Protein AF-A0A7J2HKF6-F1 (afdb_monomer_lite)

Secondary structure (DSSP, 8-state):
-HHHHHHHHHHHTTHHHHHHHHHHTS-PEEP-TTSHHHHHHHHHTTSTTEEEEE--SSS--TT--SS-TT--SSS---HHHHHHHHHHHHHHHHHTT--S-EE--GGG---HHHHHHHHHTTEEEEEEEEEEE--TTT--SSS--EEEEEEEPBTTB--HHHHHHHHHH-GGGGGS-S---S---EEEEEEE--TTGGG---S-SHHHHHHHHHHHHH--SEEEEEGGG-SHHHHHHHHHHTTSTT--EEEEEEE-TT--HHHHHHHHHHHHHHT-EEEEEE-SEEPPPPPHHHHHHHHHHHHHHIIIIIHHHHHHHHHHHHHHHHHHHHHHHHHHHHHHHHTS------PPP---

pLDDT: mean 78.91, std 16.26, range [36.09, 98.0]

Structure (mmCIF, N/CA/C/O backbone):
data_AF-A0A7J2HKF6-F1
#
_entry.id   AF-A0A7J2HKF6-F1
#
loop_
_atom_site.group_PDB
_atom_site.id
_atom_site.type_symbol
_atom_site.label_atom_id
_atom_site.label_alt_id
_atom_site.label_comp_id
_atom_site.label_asym_id
_atom_site.label_entity_id
_atom_site.label_seq_id
_atom_site.pdbx_PDB_ins_code
_atom_site.Cartn_x
_atom_site.Cartn_y
_atom_site.Cartn_z
_atom_site.occupancy
_atom_site.B_iso_or_equiv
_atom_site.auth_seq_id
_atom_site.auth_comp_id
_atom_site.auth_asym_id
_atom_site.auth_atom_id
_atom_site.pdbx_PDB_model_num
ATOM 1 N N . MET A 1 1 ? 40.447 -6.901 -37.703 1.00 55.44 1 MET A N 1
ATOM 2 C CA . MET A 1 1 ? 39.326 -7.768 -37.286 1.00 55.44 1 MET A CA 1
ATOM 3 C C . MET A 1 1 ? 39.158 -7.776 -35.766 1.00 55.44 1 MET A C 1
ATOM 5 O O . MET A 1 1 ? 38.117 -7.338 -35.311 1.00 55.44 1 MET A O 1
ATOM 9 N N . LEU A 1 2 ? 40.185 -8.135 -34.979 1.00 58.56 2 LEU A N 1
ATOM 10 C CA . LEU A 1 2 ? 40.105 -8.209 -33.506 1.00 58.56 2 LEU A CA 1
ATOM 11 C C . LEU A 1 2 ? 39.678 -6.896 -32.812 1.00 58.56 2 LEU A C 1
ATOM 13 O O . LEU A 1 2 ? 38.775 -6.914 -31.991 1.00 58.56 2 LEU A O 1
ATOM 17 N N . ILE A 1 3 ? 40.256 -5.749 -33.187 1.00 58.47 3 ILE A N 1
ATOM 18 C CA . ILE A 1 3 ? 39.893 -4.438 -32.602 1.00 58.47 3 ILE A CA 1
ATOM 19 C C . ILE A 1 3 ? 38.431 -4.081 -32.895 1.00 58.47 3 ILE A C 1
ATOM 21 O O . ILE A 1 3 ? 37.729 -3.572 -32.029 1.00 58.47 3 ILE A O 1
ATOM 25 N N . GLY A 1 4 ? 37.949 -4.397 -34.100 1.00 57.22 4 GLY A N 1
ATOM 26 C CA . GLY A 1 4 ? 36.564 -4.123 -34.461 1.00 57.22 4 GLY A CA 1
ATOM 27 C C . GLY A 1 4 ? 35.560 -5.013 -33.738 1.00 57.22 4 GLY A C 1
ATOM 28 O O . GLY A 1 4 ? 34.490 -4.549 -33.351 1.00 57.22 4 GLY A O 1
ATOM 29 N N . LEU A 1 5 ? 35.954 -6.260 -33.479 1.00 62.09 5 LEU A N 1
ATOM 30 C CA . LEU A 1 5 ? 35.215 -7.177 -32.624 1.00 62.09 5 LEU A CA 1
ATOM 31 C C . LEU A 1 5 ? 35.146 -6.642 -31.185 1.00 62.09 5 LEU A C 1
ATOM 33 O O . LEU A 1 5 ? 34.065 -6.586 -30.619 1.00 62.09 5 LEU A O 1
ATOM 37 N N . VAL A 1 6 ? 36.268 -6.176 -30.624 1.00 67.62 6 VAL A N 1
ATOM 38 C CA . VAL A 1 6 ? 36.336 -5.628 -29.255 1.00 67.62 6 VAL A CA 1
ATOM 39 C C . VAL A 1 6 ? 35.482 -4.367 -29.102 1.00 67.62 6 VAL A C 1
ATOM 41 O O . VAL A 1 6 ? 34.754 -4.252 -28.122 1.00 67.62 6 VAL A O 1
ATOM 44 N N . ILE A 1 7 ? 35.504 -3.453 -30.077 1.00 64.88 7 ILE A N 1
ATOM 45 C CA . ILE A 1 7 ? 34.653 -2.253 -30.067 1.00 64.88 7 ILE A CA 1
ATOM 46 C C . ILE A 1 7 ? 33.172 -2.648 -30.139 1.00 64.88 7 ILE A C 1
ATOM 48 O O . ILE A 1 7 ? 32.374 -2.178 -29.334 1.00 64.88 7 ILE A O 1
ATOM 52 N N . THR A 1 8 ? 32.803 -3.560 -31.043 1.00 63.78 8 THR A N 1
ATOM 53 C CA . THR A 1 8 ? 31.413 -4.036 -31.177 1.00 63.78 8 THR A CA 1
ATOM 54 C C . THR A 1 8 ? 30.932 -4.739 -29.902 1.00 63.78 8 THR A C 1
ATOM 56 O O . THR A 1 8 ? 29.814 -4.502 -29.452 1.00 63.78 8 THR A O 1
ATOM 59 N N . ILE A 1 9 ? 31.795 -5.543 -29.273 1.00 67.88 9 ILE A N 1
ATOM 60 C CA . ILE A 1 9 ? 31.531 -6.174 -27.975 1.00 67.88 9 ILE A CA 1
ATOM 61 C C . ILE A 1 9 ? 31.356 -5.102 -26.888 1.00 67.88 9 ILE A C 1
ATOM 63 O O . ILE A 1 9 ? 30.384 -5.160 -26.146 1.00 67.88 9 ILE A O 1
ATOM 67 N N . GLY A 1 10 ? 32.207 -4.075 -26.830 1.00 66.56 10 GLY A N 1
ATOM 68 C CA . GLY A 1 10 ? 32.055 -2.961 -25.886 1.00 66.56 10 GLY A CA 1
ATOM 69 C C . GLY A 1 10 ? 30.706 -2.242 -26.019 1.00 66.56 10 GLY A C 1
ATOM 70 O O . GLY A 1 10 ? 29.992 -2.075 -25.033 1.00 66.56 10 GLY A O 1
ATOM 71 N N . PHE A 1 11 ? 30.298 -1.906 -27.245 1.00 66.81 11 PHE A N 1
ATOM 72 C CA . PHE A 1 11 ? 28.995 -1.283 -27.516 1.00 66.81 11 PHE A CA 1
ATOM 73 C C . PHE A 1 11 ? 27.799 -2.230 -27.305 1.00 66.81 11 PHE A C 1
ATOM 75 O O . PHE A 1 11 ? 26.681 -1.769 -27.081 1.00 66.81 11 PHE A O 1
ATOM 82 N N . SER A 1 12 ? 28.002 -3.549 -27.303 1.00 66.00 12 SER A N 1
ATOM 83 C CA . SER A 1 12 ? 26.942 -4.503 -26.948 1.00 66.00 12 SER A CA 1
ATOM 84 C C . SER A 1 12 ? 26.582 -4.492 -25.456 1.00 66.00 12 SER A C 1
ATOM 86 O O . SER A 1 12 ? 25.491 -4.928 -25.095 1.00 66.00 12 SER A O 1
ATOM 88 N N . PHE A 1 13 ? 27.442 -3.923 -24.600 1.00 66.81 13 PHE A N 1
ATOM 89 C CA . PHE A 1 13 ? 27.153 -3.701 -23.179 1.00 66.81 13 PHE A CA 1
ATOM 90 C C . PHE A 1 13 ? 26.498 -2.344 -22.887 1.00 66.81 13 PHE A C 1
ATOM 92 O O . PHE A 1 13 ? 26.013 -2.149 -21.776 1.00 66.81 13 PHE A O 1
ATOM 99 N N . LEU A 1 14 ? 26.426 -1.429 -23.863 1.00 65.06 14 LEU A N 1
ATOM 100 C CA . LEU A 1 14 ? 25.816 -0.106 -23.686 1.00 65.06 14 LEU A CA 1
ATOM 101 C C . LEU A 1 14 ? 24.356 -0.158 -23.183 1.00 65.06 14 LEU A C 1
ATOM 103 O O . LEU A 1 14 ? 24.035 0.632 -22.303 1.00 65.06 14 LEU A O 1
ATOM 107 N N . PRO A 1 15 ? 23.485 -1.092 -23.628 1.00 62.09 15 PRO A N 1
ATOM 108 C CA . PRO A 1 15 ? 22.127 -1.224 -23.089 1.00 62.09 15 PRO A CA 1
ATOM 109 C C . PRO A 1 15 ? 22.097 -1.509 -21.588 1.00 62.09 15 PRO A C 1
ATOM 111 O O . PRO A 1 15 ? 21.270 -0.958 -20.879 1.00 62.09 15 PRO A O 1
ATOM 114 N N . ARG A 1 16 ? 23.069 -2.268 -21.058 1.00 60.69 16 ARG A N 1
ATOM 115 C CA . ARG A 1 16 ? 23.169 -2.506 -19.606 1.00 60.69 16 ARG A CA 1
ATOM 116 C C . ARG A 1 16 ? 23.481 -1.237 -18.807 1.00 60.69 16 ARG A C 1
ATOM 118 O O . ARG A 1 16 ? 23.312 -1.247 -17.596 1.00 60.69 16 ARG A O 1
ATOM 125 N N . ILE A 1 17 ? 23.952 -0.181 -19.468 1.00 60.03 17 ILE A N 1
ATOM 126 C CA . ILE A 1 17 ? 24.248 1.130 -18.874 1.00 60.03 17 ILE A CA 1
ATOM 127 C C . ILE A 1 17 ? 23.104 2.114 -19.161 1.00 60.03 17 ILE A C 1
ATOM 129 O O . ILE A 1 17 ? 22.718 2.887 -18.289 1.00 60.03 17 ILE A O 1
ATOM 133 N N . ILE A 1 18 ? 22.540 2.069 -20.370 1.00 58.25 18 ILE A N 1
ATOM 134 C CA . ILE A 1 18 ? 21.473 2.968 -20.817 1.00 58.25 18 ILE A CA 1
ATOM 135 C C . ILE A 1 18 ? 20.129 2.591 -20.197 1.00 58.25 18 ILE A C 1
ATOM 137 O O . ILE A 1 18 ? 19.420 3.492 -19.778 1.00 58.25 18 ILE A O 1
ATOM 141 N N . ASP A 1 19 ? 19.774 1.310 -20.084 1.00 56.09 19 ASP A N 1
ATOM 142 C CA . ASP A 1 19 ? 18.466 0.913 -19.546 1.00 56.09 19 ASP A CA 1
ATOM 143 C C . ASP A 1 19 ? 18.270 1.372 -18.089 1.00 56.09 19 ASP A C 1
ATOM 145 O O . ASP A 1 19 ? 17.219 1.946 -17.800 1.00 56.09 19 ASP A O 1
ATOM 149 N N . PRO A 1 20 ? 19.251 1.229 -17.169 1.00 55.81 20 PRO A N 1
ATOM 150 C CA . PRO A 1 20 ? 19.157 1.828 -15.837 1.00 55.81 20 PRO A CA 1
ATOM 151 C C . PRO A 1 20 ? 19.050 3.356 -15.874 1.00 55.81 20 PRO A C 1
ATOM 153 O O . PRO A 1 20 ? 18.255 3.925 -15.134 1.00 55.81 20 PRO A O 1
ATOM 156 N N . TRP A 1 21 ? 19.803 4.024 -16.756 1.00 55.06 21 TRP A N 1
ATOM 157 C CA . TRP A 1 21 ? 19.773 5.484 -16.884 1.00 55.06 21 TRP A CA 1
ATOM 158 C C . TRP A 1 21 ? 18.441 6.000 -17.444 1.00 55.06 21 TRP A C 1
ATOM 160 O O . TRP A 1 21 ? 17.910 6.987 -16.949 1.00 55.06 21 TRP A O 1
ATOM 170 N N . VAL A 1 22 ? 17.869 5.329 -18.445 1.00 55.75 22 VAL A N 1
ATOM 171 C CA . VAL A 1 22 ? 16.550 5.661 -18.993 1.00 55.75 22 VAL A CA 1
ATOM 172 C C . VAL A 1 22 ? 15.487 5.421 -17.931 1.00 55.75 22 VAL A C 1
ATOM 174 O O . VAL A 1 22 ? 14.705 6.327 -17.686 1.00 55.75 22 VAL A O 1
ATOM 177 N N . ASN A 1 23 ? 15.498 4.270 -17.249 1.00 54.38 23 ASN A N 1
ATOM 178 C CA . ASN A 1 23 ? 14.531 3.976 -16.186 1.00 54.38 23 ASN A CA 1
ATOM 179 C C . ASN A 1 23 ? 14.604 4.993 -15.032 1.00 54.38 23 ASN A C 1
ATOM 181 O O . ASN A 1 23 ? 13.562 5.393 -14.525 1.00 54.38 23 ASN A O 1
ATOM 185 N N . ALA A 1 24 ? 15.802 5.463 -14.671 1.00 53.53 24 ALA A N 1
ATOM 186 C CA . ALA A 1 24 ? 15.992 6.507 -13.661 1.00 53.53 24 ALA A CA 1
ATOM 187 C C . ALA A 1 24 ? 15.464 7.892 -14.091 1.00 53.53 24 ALA A C 1
ATOM 189 O O . ALA A 1 24 ? 15.227 8.745 -13.242 1.00 53.53 24 ALA A O 1
ATOM 190 N N . ASN A 1 25 ? 15.277 8.122 -15.396 1.00 50.91 25 ASN A N 1
ATOM 191 C CA . ASN A 1 25 ? 14.796 9.385 -15.966 1.00 50.91 25 ASN A CA 1
ATOM 192 C C . ASN A 1 25 ? 13.375 9.292 -16.551 1.00 50.91 25 ASN A C 1
ATOM 194 O O . ASN A 1 25 ? 12.906 10.247 -17.175 1.00 50.91 25 ASN A O 1
ATOM 198 N N . LEU A 1 26 ? 12.680 8.161 -16.387 1.00 57.16 26 LEU A N 1
ATOM 199 C CA . LEU A 1 26 ? 11.272 8.066 -16.764 1.00 57.16 26 LEU A CA 1
ATOM 200 C C . LEU A 1 26 ? 10.450 8.958 -15.831 1.00 57.16 26 LEU A C 1
ATOM 202 O O . LEU A 1 26 ? 10.608 8.927 -14.612 1.00 57.16 26 LEU A O 1
ATOM 206 N N . VAL A 1 27 ? 9.574 9.769 -16.424 1.00 57.09 27 VAL A N 1
ATOM 207 C CA . VAL A 1 27 ? 8.677 10.659 -15.682 1.00 57.09 27 VAL A CA 1
ATOM 208 C C . VAL A 1 27 ? 7.778 9.794 -14.804 1.00 57.09 27 VAL A C 1
ATOM 210 O O . VAL A 1 27 ? 6.989 9.020 -15.338 1.00 57.09 27 VAL A O 1
ATOM 213 N N . LYS A 1 28 ? 7.912 9.913 -13.476 1.00 70.31 28 LYS A N 1
ATOM 214 C CA . LYS A 1 28 ? 6.994 9.289 -12.513 1.00 70.31 28 LYS A CA 1
ATOM 215 C C . LYS A 1 28 ? 5.570 9.730 -12.862 1.00 70.31 28 LYS A C 1
ATOM 217 O O . LYS A 1 28 ? 5.298 10.929 -12.927 1.00 70.31 28 LYS A O 1
ATOM 222 N N . GLU A 1 29 ? 4.692 8.772 -13.122 1.00 80.69 29 GLU A N 1
ATOM 223 C CA . GLU A 1 29 ? 3.282 9.045 -13.369 1.00 80.69 29 GLU A CA 1
ATOM 224 C C . GLU A 1 29 ? 2.554 9.057 -12.023 1.00 80.69 29 GLU A C 1
ATOM 226 O O . GLU A 1 29 ? 2.679 8.121 -11.229 1.00 80.69 29 GLU A O 1
ATOM 231 N N . GLU A 1 30 ? 1.836 10.143 -11.747 1.00 90.44 30 GLU A N 1
ATOM 232 C CA . GLU A 1 30 ? 1.000 10.273 -10.555 1.00 90.44 30 GLU A CA 1
ATOM 233 C C . GLU A 1 30 ? -0.362 9.621 -10.801 1.00 90.44 30 GLU A C 1
ATOM 235 O O . GLU A 1 30 ? -0.968 9.780 -11.864 1.00 90.44 30 GLU A O 1
ATOM 240 N N . LEU A 1 31 ? -0.860 8.906 -9.795 1.00 91.62 31 LEU A N 1
ATOM 241 C CA . LEU A 1 31 ? -2.207 8.361 -9.791 1.00 91.62 31 LEU A CA 1
ATOM 242 C C . LEU A 1 31 ? -3.224 9.498 -9.953 1.00 91.62 31 LEU A C 1
ATOM 244 O O . LEU A 1 31 ? -3.154 10.514 -9.268 1.00 91.62 31 LEU A O 1
ATOM 248 N N . SER A 1 32 ? -4.201 9.316 -10.836 1.00 92.06 32 SER A N 1
ATOM 249 C CA . SER A 1 32 ? -5.250 10.307 -11.076 1.00 92.06 32 SER A CA 1
ATOM 250 C C . SER A 1 32 ? -6.628 9.664 -11.113 1.00 92.06 32 SER A C 1
ATOM 252 O O . SER A 1 32 ? -6.765 8.453 -11.304 1.00 92.06 32 SER A O 1
ATOM 254 N N . ILE A 1 33 ? -7.670 10.486 -10.964 1.00 93.12 33 ILE A N 1
ATOM 255 C CA . ILE A 1 33 ? -9.062 10.026 -11.004 1.00 93.12 33 ILE A CA 1
ATOM 256 C C . ILE A 1 33 ? -9.446 9.429 -12.363 1.00 93.12 33 ILE A C 1
ATOM 258 O O . ILE A 1 33 ? -10.416 8.694 -12.447 1.00 93.12 33 ILE A O 1
ATOM 262 N N . ASP A 1 34 ? -8.695 9.695 -13.432 1.00 91.25 34 ASP A N 1
ATOM 263 C CA . ASP A 1 34 ? -8.973 9.130 -14.755 1.00 91.25 34 ASP A CA 1
ATOM 264 C C . ASP A 1 34 ? -8.424 7.705 -14.920 1.00 91.25 34 ASP A C 1
ATOM 266 O O . ASP A 1 34 ? -8.866 6.958 -15.806 1.00 91.25 34 ASP A O 1
ATOM 270 N N . MET A 1 35 ? -7.507 7.294 -14.041 1.00 92.31 35 MET A N 1
ATOM 271 C CA . MET A 1 35 ? -6.959 5.943 -14.018 1.00 92.31 35 MET A CA 1
ATOM 272 C C . MET A 1 35 ? -7.939 4.946 -13.385 1.00 92.31 35 MET A C 1
ATOM 274 O O . MET A 1 35 ? -8.691 5.311 -12.477 1.00 92.31 35 MET A O 1
ATOM 278 N N . PRO A 1 36 ? -7.914 3.662 -13.798 1.00 94.38 36 PRO A N 1
ATOM 279 C CA . PRO A 1 36 ? -8.760 2.625 -13.209 1.00 94.38 36 PRO A CA 1
ATOM 280 C C . PRO A 1 36 ? -8.647 2.545 -11.683 1.00 94.38 36 PRO A C 1
ATOM 282 O O . PRO A 1 36 ? -9.674 2.597 -11.012 1.00 94.38 36 PRO A O 1
ATOM 285 N N . LEU A 1 37 ? -7.424 2.498 -11.136 1.00 95.25 37 LEU A N 1
ATOM 286 C CA . LEU A 1 37 ? -7.218 2.463 -9.687 1.00 95.25 37 LEU A CA 1
ATOM 287 C C . LEU A 1 37 ? -7.700 3.749 -9.002 1.00 95.25 37 LEU A C 1
ATOM 289 O O . LEU A 1 37 ? -8.319 3.671 -7.948 1.00 95.25 37 LEU A O 1
ATOM 293 N N . GLY A 1 38 ? -7.471 4.923 -9.595 1.00 95.25 38 GLY A N 1
ATOM 294 C CA . GLY A 1 38 ? -7.903 6.191 -9.004 1.00 95.25 38 GLY A CA 1
ATOM 295 C C . GLY A 1 38 ? -9.424 6.283 -8.878 1.00 95.25 38 GLY A C 1
ATOM 296 O O . GLY A 1 38 ? -9.928 6.587 -7.797 1.00 95.25 38 GLY A O 1
ATOM 297 N N . ARG A 1 39 ? -10.165 5.924 -9.941 1.00 95.94 39 ARG A N 1
ATOM 298 C CA . ARG A 1 39 ? -11.636 5.784 -9.877 1.00 95.94 39 ARG A CA 1
ATOM 299 C C . ARG A 1 39 ? -12.063 4.757 -8.845 1.00 95.94 39 ARG A C 1
ATOM 301 O O . ARG A 1 39 ? -13.008 4.992 -8.104 1.00 95.94 39 ARG A O 1
ATOM 308 N N . TYR A 1 40 ? -11.388 3.613 -8.828 1.00 96.88 40 TYR A N 1
ATOM 309 C CA . TYR A 1 40 ? -11.719 2.521 -7.930 1.00 96.88 40 TYR A CA 1
ATOM 310 C C . TYR A 1 40 ? -11.599 2.949 -6.464 1.00 96.88 40 TYR A C 1
ATOM 312 O O . TYR A 1 40 ? -12.574 2.858 -5.726 1.00 96.88 40 TYR A O 1
ATOM 320 N N . LEU A 1 41 ? -10.456 3.517 -6.065 1.00 96.81 41 LEU A N 1
ATOM 321 C CA . LEU A 1 41 ? -10.230 4.022 -4.708 1.00 96.81 41 LEU A CA 1
ATOM 322 C C . LEU A 1 41 ? -11.231 5.118 -4.324 1.00 96.81 41 LEU A C 1
ATOM 324 O O . LEU A 1 41 ? -11.738 5.107 -3.207 1.00 96.81 41 LEU A O 1
ATOM 328 N N . SER A 1 42 ? -11.572 6.016 -5.255 1.00 95.56 42 SER A N 1
ATOM 329 C CA . SER A 1 42 ? -12.602 7.049 -5.052 1.00 95.56 42 SER A CA 1
ATOM 330 C C . SER A 1 42 ? -13.989 6.473 -4.728 1.00 95.56 42 SER A C 1
ATOM 332 O O . SER A 1 42 ? -14.771 7.112 -4.026 1.00 95.56 42 SER A O 1
ATOM 334 N N . ASN A 1 43 ? -14.278 5.253 -5.187 1.00 95.56 43 ASN A N 1
ATOM 335 C CA . ASN A 1 43 ? -15.553 4.581 -4.946 1.00 95.56 43 ASN A CA 1
ATOM 336 C C . ASN A 1 43 ? -15.559 3.690 -3.700 1.00 95.56 43 ASN A C 1
ATOM 338 O O . ASN A 1 43 ? -16.629 3.470 -3.148 1.00 95.56 43 ASN A O 1
ATOM 342 N N . VAL A 1 44 ? -14.410 3.138 -3.290 1.00 95.38 44 VAL A N 1
ATOM 343 C CA . VAL A 1 44 ? -14.358 2.157 -2.186 1.00 95.38 44 VAL A CA 1
ATOM 344 C C . VAL A 1 44 ? -13.846 2.730 -0.866 1.00 95.38 44 VAL A C 1
ATOM 346 O O . VAL A 1 44 ? -13.938 2.066 0.166 1.00 95.38 44 VAL A O 1
ATOM 349 N N . TRP A 1 45 ? -13.282 3.944 -0.858 1.00 93.12 45 TRP A N 1
ATOM 350 C CA . TRP A 1 45 ? -12.633 4.487 0.341 1.00 93.12 45 TRP A CA 1
ATOM 351 C C . TRP A 1 45 ? -13.576 4.681 1.529 1.00 93.12 45 TRP A C 1
ATOM 353 O O . TRP A 1 45 ? -13.084 4.742 2.652 1.00 93.12 45 TRP A O 1
ATOM 363 N N . ASP A 1 46 ? -14.888 4.798 1.324 1.00 90.06 46 ASP A N 1
ATOM 364 C CA . ASP A 1 46 ? -15.892 4.970 2.379 1.00 90.06 46 ASP A CA 1
ATOM 365 C C . ASP A 1 46 ? -16.609 3.664 2.751 1.00 90.06 46 ASP A C 1
ATOM 367 O O . ASP A 1 46 ? -17.411 3.653 3.686 1.00 90.06 46 ASP A O 1
ATOM 371 N N . GLU A 1 47 ? -16.274 2.541 2.108 1.00 92.62 47 GLU A N 1
ATOM 372 C CA . GLU A 1 47 ? -16.830 1.246 2.487 1.00 92.62 47 GLU A CA 1
ATOM 373 C C . GLU A 1 47 ? -16.439 0.874 3.932 1.00 92.62 47 GLU A C 1
ATOM 375 O O . GLU A 1 47 ? -15.295 1.121 4.335 1.00 92.62 47 GLU A O 1
ATOM 380 N N . PRO A 1 48 ? -17.333 0.240 4.720 1.00 88.81 48 PRO A N 1
ATOM 381 C CA . PRO A 1 48 ? -17.097 -0.004 6.146 1.00 88.81 48 PRO A CA 1
ATOM 382 C C . PRO A 1 48 ? -15.825 -0.803 6.450 1.00 88.81 48 PRO A C 1
ATOM 384 O O . PRO A 1 48 ? -15.060 -0.426 7.324 1.00 88.81 48 PRO A O 1
ATOM 387 N N . ASN A 1 49 ? -15.558 -1.880 5.704 1.00 91.56 49 ASN A N 1
ATOM 388 C CA . ASN A 1 49 ? -14.419 -2.772 5.958 1.00 91.56 49 ASN A CA 1
ATOM 389 C C . ASN A 1 49 ? -13.160 -2.421 5.155 1.00 91.56 49 ASN A C 1
ATOM 391 O O . ASN A 1 49 ? -12.193 -3.172 5.199 1.00 91.56 49 ASN A O 1
ATOM 395 N N . VAL A 1 50 ? -13.146 -1.326 4.400 1.00 95.44 50 VAL A N 1
ATOM 396 C CA . VAL A 1 50 ? -11.974 -0.922 3.608 1.00 95.44 50 VAL A CA 1
ATOM 397 C C . VAL A 1 50 ? -11.241 0.167 4.361 1.00 95.44 50 VAL A C 1
ATOM 399 O O . VAL A 1 50 ? -11.874 1.027 4.943 1.00 95.44 50 VAL A O 1
ATOM 402 N N . ILE A 1 51 ? -9.922 0.197 4.348 1.00 94.75 51 ILE A N 1
ATOM 403 C CA . ILE A 1 51 ? -9.134 1.332 4.816 1.00 94.75 51 ILE A CA 1
ATOM 404 C C . ILE A 1 51 ? -8.211 1.703 3.669 1.00 94.75 51 ILE A C 1
ATOM 406 O O . ILE A 1 51 ? -7.575 0.828 3.099 1.00 94.75 51 ILE A O 1
ATOM 410 N N . VAL A 1 52 ? -8.146 2.978 3.301 1.00 95.50 52 VAL A N 1
ATOM 411 C CA . VAL A 1 52 ? -7.190 3.432 2.287 1.00 95.50 52 VAL A CA 1
ATOM 412 C C . VAL A 1 52 ? -6.065 4.169 2.995 1.00 95.50 52 VAL A C 1
ATOM 414 O O . VAL A 1 52 ? -6.319 5.021 3.849 1.00 95.50 52 VAL A O 1
ATOM 417 N N . ALA A 1 53 ? -4.829 3.830 2.650 1.00 95.56 53 ALA A N 1
ATOM 418 C CA . ALA A 1 53 ? -3.630 4.387 3.249 1.00 95.56 53 ALA A CA 1
ATOM 419 C C . ALA A 1 53 ? -2.662 4.888 2.171 1.00 95.56 53 ALA A C 1
ATOM 421 O O . ALA A 1 53 ? -2.495 4.257 1.128 1.00 95.56 53 ALA A O 1
ATOM 422 N N . LEU A 1 54 ? -2.009 6.018 2.432 1.00 94.94 54 LEU A N 1
ATOM 423 C CA . LEU A 1 54 ? -0.862 6.497 1.667 1.00 94.94 54 LEU A CA 1
ATOM 424 C C . LEU A 1 54 ? 0.400 5.780 2.126 1.00 94.94 54 LEU A C 1
ATOM 426 O O . LEU A 1 54 ? 0.710 5.803 3.317 1.00 94.94 54 LEU A O 1
ATOM 430 N N . HIS A 1 55 ? 1.153 5.239 1.171 1.00 93.75 55 HIS A N 1
ATOM 431 C CA . HIS A 1 55 ? 2.431 4.578 1.410 1.00 93.75 55 HIS A CA 1
ATOM 432 C C . HIS A 1 55 ? 3.623 5.437 0.990 1.00 93.75 55 HIS A C 1
ATOM 434 O O . HIS A 1 55 ? 4.453 5.048 0.171 1.00 93.75 55 HIS A O 1
ATOM 440 N N . GLY A 1 56 ? 3.655 6.667 1.504 1.00 91.75 56 GLY A N 1
ATOM 441 C CA . GLY A 1 56 ? 4.555 7.702 1.008 1.00 91.75 56 GLY A CA 1
ATOM 442 C C . GLY A 1 56 ? 4.128 8.255 -0.355 1.00 91.75 56 GLY A C 1
ATOM 443 O O . GLY A 1 56 ? 2.954 8.193 -0.722 1.00 91.75 56 GLY A O 1
ATOM 444 N N . TYR A 1 57 ? 5.065 8.864 -1.083 1.00 91.69 57 TYR A N 1
ATOM 445 C CA . TYR A 1 57 ? 4.802 9.442 -2.405 1.00 91.69 57 TYR A CA 1
ATOM 446 C C . TYR A 1 57 ? 5.316 8.541 -3.518 1.00 91.69 57 TYR A C 1
ATOM 448 O O . TYR A 1 57 ? 4.608 8.252 -4.485 1.00 91.69 57 TYR A O 1
ATOM 456 N N . SER A 1 58 ? 6.554 8.083 -3.379 1.00 86.50 58 SER A N 1
ATOM 457 C CA . SER A 1 58 ? 7.208 7.276 -4.402 1.00 86.50 58 SER A CA 1
ATOM 458 C C . SER A 1 58 ? 7.891 6.030 -3.891 1.00 86.50 58 SER A C 1
ATOM 460 O O . SER A 1 58 ? 8.394 5.268 -4.710 1.00 86.50 58 SER A O 1
ATOM 462 N N . HIS A 1 59 ? 7.864 5.799 -2.576 1.00 85.31 59 HIS A N 1
ATOM 463 C CA . HIS A 1 59 ? 8.497 4.642 -1.957 1.00 85.31 59 HIS A CA 1
ATOM 464 C C . HIS A 1 59 ? 10.008 4.574 -2.253 1.00 85.31 59 HIS A C 1
ATOM 466 O O . HIS A 1 59 ? 10.601 3.502 -2.258 1.00 85.31 59 HIS A O 1
ATOM 472 N N . THR A 1 60 ? 10.633 5.730 -2.518 1.00 81.56 60 THR A N 1
ATOM 473 C CA . THR A 1 60 ? 12.057 5.855 -2.852 1.00 81.56 60 THR A CA 1
ATOM 474 C C . THR A 1 60 ? 12.703 6.960 -2.028 1.00 81.56 60 THR A C 1
ATOM 476 O O . THR A 1 60 ? 12.144 8.053 -1.912 1.00 81.56 60 THR A O 1
ATOM 479 N N . THR A 1 61 ? 13.905 6.724 -1.519 1.00 78.50 61 THR A N 1
ATOM 480 C CA . THR A 1 61 ? 14.784 7.773 -0.972 1.00 78.50 61 THR A CA 1
ATOM 481 C C . THR A 1 61 ? 15.244 8.743 -2.074 1.00 78.50 61 THR A C 1
ATOM 483 O O . THR A 1 61 ? 15.133 8.416 -3.261 1.00 78.50 61 THR A O 1
ATOM 486 N N . PRO A 1 62 ? 15.827 9.912 -1.728 1.00 73.69 62 PRO A N 1
ATOM 487 C CA . PRO A 1 62 ? 16.386 10.839 -2.719 1.00 73.69 62 PRO A CA 1
ATOM 488 C C . PRO A 1 62 ? 17.397 10.200 -3.685 1.00 73.69 62 PRO A C 1
ATOM 490 O O . PRO A 1 62 ? 17.509 10.628 -4.832 1.00 73.69 62 PRO A O 1
ATOM 493 N N . ASN A 1 63 ? 18.101 9.158 -3.235 1.00 68.94 63 ASN A N 1
ATOM 494 C CA . ASN A 1 63 ? 19.110 8.443 -4.015 1.00 68.94 63 ASN A CA 1
ATOM 495 C C . ASN A 1 63 ? 18.573 7.202 -4.750 1.00 68.94 63 ASN A C 1
ATOM 497 O O . ASN A 1 63 ? 19.342 6.516 -5.422 1.00 68.94 63 ASN A O 1
ATOM 501 N N . GLY A 1 64 ? 17.266 6.932 -4.664 1.00 66.56 64 GLY A N 1
ATOM 502 C CA . GLY A 1 64 ? 16.612 5.836 -5.382 1.00 66.56 64 GLY A CA 1
ATOM 503 C C . GLY A 1 64 ? 16.731 4.461 -4.721 1.00 66.56 64 GLY A C 1
ATOM 504 O O . GLY A 1 64 ? 16.583 3.461 -5.413 1.00 66.56 64 GLY A O 1
ATOM 505 N N . ASP A 1 65 ? 17.029 4.396 -3.419 1.00 65.94 65 ASP A N 1
ATOM 506 C CA . ASP A 1 65 ? 16.819 3.178 -2.618 1.00 65.94 65 ASP A CA 1
ATOM 507 C C . ASP A 1 65 ? 15.332 3.051 -2.247 1.00 65.94 65 ASP A C 1
ATOM 509 O O . ASP A 1 65 ? 14.726 4.031 -1.801 1.00 65.94 65 ASP A O 1
ATOM 513 N N . ASP A 1 66 ? 14.769 1.854 -2.415 1.00 65.69 66 ASP A N 1
ATOM 514 C CA . ASP A 1 66 ? 13.326 1.578 -2.447 1.00 65.69 66 ASP A CA 1
ATOM 515 C C . ASP A 1 66 ? 12.767 1.039 -1.115 1.00 65.69 66 ASP A C 1
ATOM 517 O O . ASP A 1 66 ? 11.646 0.538 -1.067 1.00 65.69 66 ASP A O 1
ATOM 521 N N . ASN A 1 67 ? 13.530 1.117 -0.021 1.00 68.94 67 ASN A N 1
ATOM 522 C CA . ASN A 1 67 ? 13.154 0.458 1.236 1.00 68.94 67 ASN A CA 1
ATOM 523 C C . ASN A 1 67 ? 12.524 1.388 2.283 1.00 68.94 67 ASN A C 1
ATOM 525 O O . ASN A 1 67 ? 11.714 0.932 3.080 1.00 68.94 67 ASN A O 1
ATOM 529 N N . ALA A 1 68 ? 12.881 2.675 2.311 1.00 78.75 68 ALA A N 1
ATOM 530 C CA . ALA A 1 68 ? 12.452 3.603 3.360 1.00 78.75 68 ALA A CA 1
ATOM 531 C C . ALA A 1 68 ? 12.484 5.059 2.869 1.00 78.75 68 ALA A C 1
ATOM 533 O O . ALA A 1 68 ? 13.512 5.722 2.909 1.00 78.75 68 ALA A O 1
ATOM 534 N N . GLU A 1 69 ? 11.354 5.594 2.402 1.00 86.00 69 GLU A N 1
ATOM 535 C CA . GLU A 1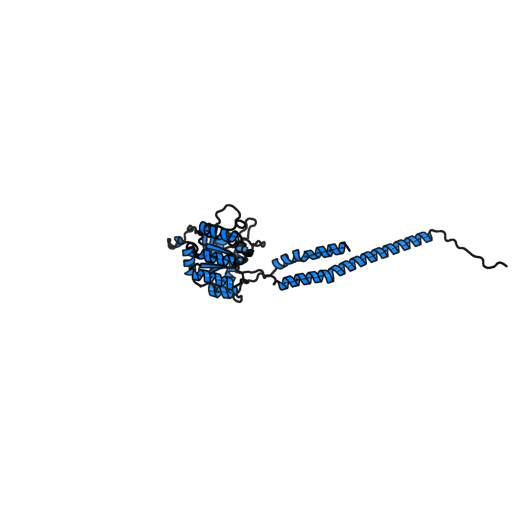 69 ? 11.301 6.925 1.767 1.00 86.00 69 GLU A CA 1
ATOM 536 C C . GLU A 1 69 ? 11.670 8.087 2.708 1.00 86.00 69 GLU A C 1
ATOM 538 O O . GLU A 1 69 ? 12.197 9.104 2.256 1.00 86.00 69 GLU A O 1
ATOM 543 N N . PHE A 1 70 ? 11.414 7.945 4.012 1.00 88.38 70 PHE A N 1
ATOM 544 C CA . PHE A 1 70 ? 11.532 9.033 4.993 1.00 88.38 70 PHE A CA 1
ATOM 545 C C . PHE A 1 70 ? 12.624 8.819 6.043 1.00 88.38 70 PHE A C 1
ATOM 547 O O . PHE A 1 70 ? 12.767 9.644 6.946 1.00 88.38 70 PHE A O 1
ATOM 554 N N . TYR A 1 71 ? 13.393 7.733 5.948 1.00 85.81 71 TYR A N 1
ATOM 555 C CA . TYR A 1 71 ? 14.485 7.446 6.873 1.00 85.81 71 TYR A CA 1
ATOM 556 C C . TYR A 1 71 ? 15.610 6.669 6.191 1.00 85.81 71 TYR A C 1
ATOM 558 O O . TYR A 1 71 ? 15.358 5.759 5.412 1.00 85.81 71 TYR A O 1
ATOM 566 N N . SER A 1 72 ? 16.856 6.999 6.521 1.00 79.62 72 SER A N 1
ATOM 567 C CA . SER A 1 72 ? 18.029 6.232 6.109 1.00 79.62 72 SER A CA 1
ATOM 568 C C . SER A 1 72 ? 19.077 6.264 7.219 1.00 79.62 72 SER A C 1
ATOM 570 O O . SER A 1 72 ? 19.304 7.301 7.842 1.00 79.62 72 SER A O 1
ATOM 572 N N . GLU A 1 73 ? 19.709 5.119 7.485 1.00 75.88 73 GLU A N 1
ATOM 573 C CA . GLU A 1 73 ? 20.835 5.035 8.425 1.00 75.88 73 GLU A CA 1
ATOM 574 C C . GLU A 1 73 ? 22.141 5.542 7.804 1.00 75.88 73 GLU A C 1
ATOM 576 O O . GLU A 1 73 ? 23.027 6.021 8.511 1.00 75.88 73 GLU A O 1
ATOM 581 N N . SER A 1 74 ? 22.279 5.415 6.481 1.00 75.06 74 SER A N 1
ATOM 582 C CA . SER A 1 74 ? 23.509 5.743 5.761 1.00 75.06 74 SER A CA 1
ATOM 583 C C . SER A 1 74 ? 23.598 7.209 5.353 1.00 75.06 74 SER A C 1
ATOM 585 O O . SER A 1 74 ? 24.692 7.693 5.066 1.00 75.06 74 SER A O 1
ATOM 587 N N . GLU A 1 75 ? 22.467 7.910 5.294 1.00 77.12 75 GLU A N 1
ATOM 588 C CA . GLU A 1 75 ? 22.397 9.265 4.760 1.00 77.12 75 GLU A CA 1
ATOM 589 C C . GLU A 1 75 ? 21.281 10.088 5.401 1.00 77.12 75 GLU A C 1
ATOM 591 O O . GLU A 1 75 ? 20.190 9.600 5.690 1.00 77.12 75 GLU A O 1
ATOM 596 N N . GLU A 1 76 ? 21.542 11.379 5.582 1.00 84.75 76 GLU A N 1
ATOM 597 C CA . GLU A 1 76 ? 20.532 12.310 6.059 1.00 84.75 76 GLU A CA 1
ATOM 598 C C . GLU A 1 76 ? 19.579 12.710 4.925 1.00 84.75 76 GLU A C 1
ATOM 600 O O . GLU A 1 76 ? 19.945 13.431 3.998 1.00 84.75 76 GLU A O 1
ATOM 605 N N . ILE A 1 77 ? 18.319 12.288 5.033 1.00 86.88 77 ILE A N 1
ATOM 606 C CA . ILE A 1 77 ? 17.250 12.752 4.142 1.00 86.88 77 ILE A CA 1
ATOM 607 C C . ILE A 1 77 ? 16.860 14.186 4.539 1.00 86.88 77 ILE A C 1
ATOM 609 O O . ILE A 1 77 ? 16.526 14.402 5.707 1.00 86.88 77 ILE A O 1
ATOM 613 N N . PRO A 1 78 ? 16.866 15.176 3.627 1.00 90.75 78 PRO A N 1
ATOM 614 C CA . PRO A 1 78 ? 16.499 16.552 3.962 1.00 90.75 78 PRO A CA 1
ATOM 615 C C . PRO A 1 78 ? 15.035 16.688 4.401 1.00 90.75 78 PRO A C 1
ATOM 617 O O . PRO A 1 78 ? 14.141 16.134 3.766 1.00 90.75 78 PRO A O 1
ATOM 620 N N . THR A 1 79 ? 14.750 17.511 5.415 1.00 94.06 79 THR A N 1
ATOM 621 C CA . THR A 1 79 ? 13.364 17.781 5.860 1.00 94.06 79 THR A CA 1
ATOM 622 C C . THR A 1 79 ? 12.479 18.300 4.725 1.00 94.06 79 THR A C 1
ATOM 624 O O . THR A 1 79 ? 11.335 17.878 4.604 1.00 94.06 79 THR A O 1
ATOM 627 N N . SER A 1 80 ? 13.021 19.147 3.844 1.00 92.56 80 SER A N 1
ATOM 628 C CA . SER A 1 80 ? 12.290 19.677 2.688 1.00 92.56 80 SER A CA 1
ATOM 629 C C . SER A 1 80 ? 11.854 18.588 1.702 1.00 92.56 80 SER A C 1
ATOM 631 O O . SER A 1 80 ? 10.835 18.744 1.043 1.00 92.56 80 SER A O 1
ATOM 633 N N . TYR A 1 81 ? 12.607 17.487 1.601 1.00 90.75 81 TYR A N 1
ATOM 634 C CA . TYR A 1 81 ? 12.221 16.331 0.789 1.00 90.75 81 TYR A CA 1
ATOM 635 C C . TYR A 1 81 ? 11.029 15.600 1.415 1.00 90.75 81 TYR A C 1
ATOM 637 O O . TYR A 1 81 ? 10.062 15.293 0.724 1.00 90.75 81 TYR A O 1
ATOM 645 N N . ILE A 1 82 ? 11.070 15.379 2.735 1.00 93.94 82 ILE A N 1
ATOM 646 C CA . ILE A 1 82 ? 9.970 14.755 3.484 1.00 93.94 82 ILE A CA 1
ATOM 647 C C . ILE A 1 82 ? 8.695 15.602 3.351 1.00 93.94 82 ILE A C 1
ATOM 649 O O . ILE A 1 82 ? 7.629 15.062 3.068 1.00 93.94 82 ILE A O 1
ATOM 653 N N . GLU A 1 83 ? 8.803 16.925 3.516 1.00 95.75 83 GLU A N 1
ATOM 654 C CA . GLU A 1 83 ? 7.683 17.863 3.367 1.00 95.75 83 GLU A CA 1
ATOM 655 C C . GLU A 1 83 ? 7.075 17.827 1.961 1.00 95.75 83 GLU A C 1
ATOM 657 O O . GLU A 1 83 ? 5.860 17.657 1.841 1.00 95.75 83 GLU A O 1
ATOM 662 N N . ASP A 1 84 ? 7.905 17.939 0.915 1.00 93.12 84 ASP A N 1
ATOM 663 C CA . ASP A 1 84 ? 7.459 17.892 -0.483 1.00 93.12 84 ASP A CA 1
ATOM 664 C C . ASP A 1 84 ? 6.734 16.578 -0.789 1.00 93.12 84 ASP A C 1
ATOM 666 O O . ASP A 1 84 ? 5.606 16.578 -1.281 1.00 93.12 84 ASP A O 1
ATOM 670 N N . HIS A 1 85 ? 7.334 15.446 -0.424 1.00 93.50 85 HIS A N 1
ATOM 671 C CA . HIS A 1 85 ? 6.764 14.136 -0.713 1.00 93.50 85 HIS A CA 1
ATOM 672 C C . HIS A 1 85 ? 5.446 13.906 0.041 1.00 93.50 85 HIS A C 1
ATOM 674 O O . HIS A 1 85 ? 4.468 13.455 -0.558 1.00 93.50 85 HIS A O 1
ATOM 680 N N . VAL A 1 86 ? 5.355 14.283 1.321 1.00 95.44 86 VAL A N 1
ATOM 681 C CA . VAL A 1 86 ? 4.083 14.219 2.063 1.00 95.44 86 VAL A CA 1
ATOM 682 C C . VAL A 1 86 ? 3.019 15.097 1.393 1.00 95.44 86 VAL A C 1
ATOM 684 O O . VAL A 1 86 ? 1.891 14.648 1.187 1.00 95.44 86 VAL A O 1
ATOM 687 N N . GLU A 1 87 ? 3.357 16.328 1.009 1.00 95.12 87 GLU A N 1
ATOM 688 C CA . GLU A 1 87 ? 2.412 17.261 0.389 1.00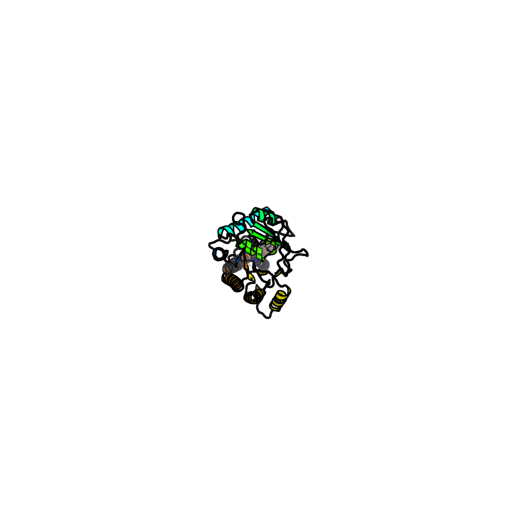 95.12 87 GLU A CA 1
ATOM 689 C C . GLU A 1 87 ? 1.918 16.788 -0.982 1.00 95.12 87 GLU A C 1
ATOM 691 O O . GLU A 1 87 ? 0.716 16.853 -1.271 1.00 95.12 87 GLU A O 1
ATOM 696 N N . ARG A 1 88 ? 2.811 16.245 -1.808 1.00 93.62 88 ARG A N 1
ATOM 697 C CA . ARG A 1 88 ? 2.457 15.690 -3.118 1.00 93.62 88 ARG A CA 1
ATOM 698 C C . ARG A 1 88 ? 1.590 14.445 -2.988 1.00 93.62 88 ARG A C 1
ATOM 700 O O . ARG A 1 88 ? 0.549 14.372 -3.639 1.00 93.62 88 ARG A O 1
ATOM 707 N N . ALA A 1 89 ? 1.940 13.518 -2.094 1.00 94.00 89 ALA A N 1
ATOM 708 C CA . ALA A 1 89 ? 1.127 12.332 -1.818 1.00 94.00 89 ALA A CA 1
ATOM 709 C C . ALA A 1 89 ? -0.296 12.707 -1.369 1.00 94.00 89 ALA A C 1
ATOM 711 O O . ALA A 1 89 ? -1.285 12.183 -1.887 1.00 94.00 89 ALA A O 1
ATOM 712 N N . MET A 1 90 ? -0.414 13.681 -0.459 1.00 94.69 90 MET A N 1
ATOM 713 C CA . MET A 1 90 ? -1.710 14.209 -0.032 1.00 94.69 90 MET A CA 1
ATOM 714 C C . MET A 1 90 ? -2.476 14.866 -1.181 1.00 94.69 90 MET A C 1
ATOM 716 O O . MET A 1 90 ? -3.685 14.678 -1.291 1.00 94.69 90 MET A O 1
ATOM 720 N N . THR A 1 91 ? -1.802 15.647 -2.026 1.00 94.25 91 THR A N 1
ATOM 721 C CA . THR A 1 91 ? -2.422 16.317 -3.178 1.00 94.25 91 THR A CA 1
ATOM 722 C C . THR A 1 91 ? -3.034 15.304 -4.139 1.00 94.25 91 THR A C 1
ATOM 724 O O . THR A 1 91 ? -4.186 15.475 -4.544 1.00 94.25 91 THR A O 1
ATOM 727 N N . VAL A 1 92 ? -2.323 14.207 -4.416 1.00 93.88 92 VAL A N 1
ATOM 728 C CA . VAL A 1 92 ? -2.839 13.099 -5.228 1.00 93.88 92 VAL A CA 1
ATOM 729 C C . VAL A 1 92 ? -4.109 12.520 -4.605 1.00 93.88 92 VAL A C 1
ATOM 731 O O . VAL A 1 92 ? -5.160 12.553 -5.240 1.00 93.88 92 VAL A O 1
ATOM 734 N N . PHE A 1 93 ? -4.077 12.077 -3.346 1.00 93.69 93 PHE A N 1
ATOM 735 C CA . PHE A 1 93 ? -5.260 11.497 -2.688 1.00 93.69 93 PHE A CA 1
ATOM 736 C C . PHE A 1 93 ? -6.445 12.465 -2.580 1.00 93.69 93 PHE A C 1
ATOM 738 O O . PHE A 1 93 ? -7.594 12.067 -2.780 1.00 93.69 93 PHE A O 1
ATOM 745 N N . ASN A 1 94 ? -6.177 13.749 -2.331 1.00 92.56 94 ASN A N 1
ATOM 746 C CA . ASN A 1 94 ? -7.199 14.794 -2.340 1.00 92.56 94 ASN A CA 1
ATOM 747 C C . ASN A 1 94 ? -7.882 14.914 -3.702 1.00 92.56 94 ASN A C 1
ATOM 749 O O . ASN A 1 94 ? -9.102 15.062 -3.761 1.00 92.56 94 ASN A O 1
ATOM 753 N N . SER A 1 95 ? -7.112 14.823 -4.790 1.00 94.69 95 SER A N 1
ATOM 754 C CA . SER A 1 95 ? -7.650 14.883 -6.153 1.00 94.69 95 SER A CA 1
ATOM 755 C C . SER A 1 95 ? -8.551 13.689 -6.494 1.00 94.69 95 SER A C 1
ATOM 757 O O . SER A 1 95 ? -9.460 13.825 -7.309 1.00 94.69 95 SER A O 1
ATOM 759 N N . LEU A 1 96 ? -8.358 12.546 -5.823 1.00 95.38 96 LEU A N 1
ATOM 760 C CA . LEU A 1 96 ? -9.217 11.364 -5.952 1.00 95.38 96 LEU A CA 1
ATOM 761 C C . LEU A 1 96 ? -10.536 11.493 -5.171 1.00 95.38 96 LEU A C 1
ATOM 763 O O . LEU A 1 96 ? -11.392 10.618 -5.265 1.00 95.38 96 LEU A O 1
ATOM 767 N N . GLY A 1 97 ? -10.716 12.556 -4.379 1.00 92.69 97 GLY A N 1
ATOM 768 C CA . GLY A 1 97 ? -11.901 12.749 -3.540 1.00 92.69 97 GLY A CA 1
ATOM 769 C C . GLY A 1 97 ? -11.909 11.920 -2.251 1.00 92.69 97 GLY A C 1
ATOM 770 O O . GLY A 1 97 ? -12.933 11.878 -1.568 1.00 92.69 97 GLY A O 1
ATOM 771 N N . ILE A 1 98 ? -10.783 11.295 -1.890 1.00 92.50 98 ILE A N 1
ATOM 772 C CA . ILE A 1 98 ? -10.644 10.508 -0.661 1.00 92.50 98 ILE A CA 1
ATOM 773 C C . ILE A 1 98 ? -10.521 11.474 0.519 1.00 92.50 98 ILE A C 1
ATOM 775 O O . ILE A 1 98 ? -9.572 12.256 0.624 1.00 92.50 98 ILE A O 1
ATOM 779 N N . LYS A 1 99 ? -11.508 11.440 1.414 1.00 87.31 99 LYS A N 1
ATOM 780 C CA . LYS A 1 99 ? -11.618 12.413 2.508 1.00 87.31 99 LYS A CA 1
ATOM 781 C C . LYS A 1 99 ? -10.806 11.975 3.722 1.00 87.31 99 LYS A C 1
ATOM 783 O O . LYS A 1 99 ? -10.011 12.754 4.246 1.00 87.31 99 LYS A O 1
ATOM 788 N N . GLU A 1 100 ? -10.977 10.726 4.131 1.00 88.75 100 GLU A N 1
ATOM 789 C CA . GLU A 1 100 ? -10.319 10.137 5.293 1.00 88.75 100 GLU A CA 1
ATOM 790 C C . GLU A 1 100 ? -9.447 8.966 4.845 1.00 88.75 100 GLU A C 1
ATOM 792 O O . GLU A 1 100 ? -9.899 8.096 4.103 1.00 88.75 100 GLU A O 1
ATOM 797 N N . TYR A 1 101 ? -8.183 8.981 5.257 1.00 92.56 101 TYR A N 1
ATOM 798 C CA . TYR A 1 101 ? -7.198 7.967 4.903 1.00 92.56 101 TYR A CA 1
ATOM 799 C C . TYR A 1 101 ? -6.083 7.918 5.945 1.00 92.56 101 TYR A C 1
ATOM 801 O O . TYR A 1 101 ? -5.871 8.871 6.710 1.00 92.56 101 TYR A O 1
ATOM 809 N N . LEU A 1 102 ? -5.373 6.795 5.955 1.00 93.31 102 LEU A N 1
ATOM 810 C CA . LEU A 1 102 ? -4.179 6.600 6.762 1.00 93.31 102 LEU A CA 1
ATOM 811 C C . LEU A 1 102 ? -2.924 7.055 6.020 1.00 93.31 102 LEU A C 1
ATOM 813 O O . LEU A 1 102 ? -2.909 7.186 4.799 1.00 93.31 102 LEU A O 1
ATOM 817 N N . PHE A 1 103 ? -1.851 7.255 6.762 1.00 93.56 103 PHE A N 1
ATOM 818 C CA . PHE A 1 103 ? -0.506 7.354 6.231 1.00 93.56 103 PHE A CA 1
ATOM 819 C C . PHE A 1 103 ? 0.364 6.337 6.965 1.00 93.56 103 PHE A C 1
ATOM 821 O O . PHE A 1 103 ? 0.481 6.382 8.192 1.00 93.56 103 PHE A O 1
ATOM 828 N N . GLU A 1 104 ? 0.945 5.433 6.187 1.00 90.94 104 GLU A N 1
ATOM 829 C CA . GLU A 1 104 ? 1.787 4.321 6.615 1.00 90.94 104 GLU A CA 1
ATOM 830 C C . GLU A 1 104 ? 3.127 4.476 5.891 1.00 90.94 104 GLU A C 1
ATOM 832 O O . GLU A 1 104 ? 3.161 4.368 4.667 1.00 90.94 104 GLU A O 1
ATOM 837 N N . PRO A 1 105 ? 4.239 4.801 6.563 1.00 89.25 105 PRO A N 1
ATOM 838 C CA . PRO A 1 105 ? 5.492 5.028 5.861 1.00 89.25 105 PRO A CA 1
ATOM 839 C C . PRO A 1 105 ? 6.060 3.722 5.283 1.00 89.25 105 PRO A C 1
ATOM 841 O O . PRO A 1 105 ? 5.964 2.669 5.924 1.00 89.25 105 PRO A O 1
ATOM 844 N N . PRO A 1 106 ? 6.717 3.805 4.116 1.00 86.75 106 PRO A N 1
ATOM 845 C CA . PRO A 1 106 ? 7.535 2.732 3.561 1.00 86.75 106 PRO A CA 1
ATOM 846 C C . PRO A 1 106 ? 8.507 2.123 4.576 1.00 86.75 106 PRO A C 1
ATOM 848 O O . PRO A 1 106 ? 9.165 2.847 5.330 1.00 86.75 106 PRO A O 1
ATOM 851 N N . GLY A 1 107 ? 8.589 0.792 4.588 1.00 78.44 107 GLY A N 1
ATOM 852 C CA . GLY A 1 107 ? 9.609 0.033 5.322 1.00 78.44 107 GLY A CA 1
ATOM 853 C C . GLY A 1 107 ? 9.590 0.144 6.843 1.00 78.44 107 GLY A C 1
ATOM 854 O O . GLY A 1 107 ? 10.582 -0.210 7.475 1.00 78.44 107 GLY A O 1
ATOM 855 N N . PHE A 1 108 ? 8.510 0.651 7.448 1.00 77.69 108 PHE A N 1
ATOM 856 C CA . PHE A 1 108 ? 8.454 0.901 8.895 1.00 77.69 108 PHE A CA 1
ATOM 857 C C . PHE A 1 108 ? 9.647 1.739 9.388 1.00 77.69 108 PHE A C 1
ATOM 859 O O . PHE A 1 108 ? 10.186 1.516 10.475 1.00 77.69 108 PHE A O 1
ATOM 866 N N . ALA A 1 109 ? 10.048 2.727 8.591 1.00 78.44 109 ALA A N 1
ATOM 867 C CA . ALA A 1 109 ? 11.212 3.547 8.869 1.00 78.44 109 ALA A CA 1
ATOM 868 C C . ALA A 1 109 ? 10.863 5.038 8.739 1.00 78.44 109 ALA A C 1
ATOM 870 O O . ALA A 1 109 ? 10.499 5.535 7.673 1.00 78.44 109 ALA A O 1
ATOM 871 N N . TRP A 1 110 ? 10.948 5.759 9.857 1.00 83.75 110 TRP A N 1
ATOM 872 C CA . TRP A 1 110 ? 10.711 7.201 9.943 1.00 83.75 110 TRP A CA 1
ATOM 873 C C . TRP A 1 110 ? 11.432 7.791 11.160 1.00 83.75 110 TRP A C 1
ATOM 875 O O . TRP A 1 110 ? 11.965 7.076 12.010 1.00 83.75 110 TRP A O 1
ATOM 885 N N . ASP A 1 111 ? 11.392 9.116 11.276 1.00 85.12 111 ASP A N 1
ATOM 886 C CA . ASP A 1 111 ? 11.885 9.843 12.439 1.00 85.12 111 ASP A CA 1
ATOM 887 C C . ASP A 1 111 ? 10.909 10.939 12.909 1.00 85.12 111 ASP A C 1
ATOM 889 O O . ASP A 1 111 ? 9.780 11.082 12.426 1.00 85.12 111 ASP A O 1
ATOM 893 N N . GLU A 1 112 ? 11.341 11.720 13.899 1.00 88.56 112 GLU A N 1
ATOM 894 C CA . GLU A 1 112 ? 10.554 12.796 14.504 1.00 88.56 112 GLU A CA 1
ATOM 895 C C . GLU A 1 112 ? 10.147 13.908 13.523 1.00 88.56 112 GLU A C 1
ATOM 897 O O . GLU A 1 112 ? 9.149 14.599 13.759 1.00 88.56 112 GLU A O 1
ATOM 902 N N . ARG A 1 113 ? 10.869 14.069 12.407 1.00 93.25 113 ARG A N 1
ATOM 903 C CA . ARG A 1 113 ? 10.575 15.086 11.392 1.00 93.25 113 ARG A CA 1
ATOM 904 C C . ARG A 1 113 ? 9.302 14.716 10.648 1.00 93.25 113 ARG A C 1
ATOM 906 O O . ARG A 1 113 ? 8.401 15.549 10.567 1.00 93.25 113 ARG A O 1
ATOM 913 N N . LEU A 1 114 ? 9.168 13.457 10.215 1.00 92.69 114 LEU A N 1
ATOM 914 C CA . LEU A 1 114 ? 7.933 12.967 9.592 1.00 92.69 114 LEU A CA 1
ATOM 915 C C . LEU A 1 114 ? 6.735 13.123 10.539 1.00 92.69 114 LEU A C 1
ATOM 917 O O . LEU A 1 114 ? 5.688 13.629 10.139 1.00 92.69 114 LEU A O 1
ATOM 921 N N . VAL A 1 115 ? 6.898 12.753 11.815 1.00 91.88 115 VAL A N 1
ATOM 922 C CA . VAL A 1 115 ? 5.848 12.897 12.839 1.00 91.88 115 VAL A CA 1
ATOM 923 C C . VAL A 1 115 ? 5.379 14.349 12.953 1.00 91.88 115 VAL A C 1
ATOM 925 O O . VAL A 1 115 ? 4.175 14.610 13.025 1.00 91.88 115 VAL A O 1
ATOM 928 N N . LYS A 1 116 ? 6.319 15.301 12.996 1.00 93.62 116 LYS A N 1
ATOM 929 C CA . LYS A 1 116 ? 6.015 16.732 13.083 1.00 93.62 116 LYS A CA 1
ATOM 930 C C . LYS A 1 116 ? 5.248 17.209 11.849 1.00 93.62 116 LYS A C 1
ATOM 932 O O . LYS A 1 116 ? 4.188 17.812 12.007 1.00 93.62 116 LYS A O 1
ATOM 937 N N . ILE A 1 117 ? 5.733 16.872 10.655 1.00 95.94 117 ILE A N 1
ATOM 938 C CA . ILE A 1 117 ? 5.119 17.257 9.378 1.00 95.94 117 ILE A CA 1
ATOM 939 C C . ILE A 1 117 ? 3.691 16.710 9.282 1.00 95.94 117 ILE A C 1
ATOM 941 O O . ILE A 1 117 ? 2.760 17.458 8.998 1.00 95.94 117 ILE A O 1
ATOM 945 N N . LEU A 1 118 ? 3.472 15.429 9.596 1.00 94.62 118 LEU A N 1
ATOM 946 C CA . LEU A 1 118 ? 2.133 14.832 9.573 1.00 94.62 118 LEU A CA 1
ATOM 947 C C . LEU A 1 118 ? 1.177 15.539 10.549 1.00 94.62 118 LEU A C 1
ATOM 949 O O . LEU A 1 118 ? 0.040 15.843 10.189 1.00 94.62 118 LEU A O 1
ATOM 953 N N . LYS A 1 119 ? 1.628 15.877 11.764 1.00 92.56 119 LYS A N 1
ATOM 954 C CA . LYS A 1 119 ? 0.812 16.645 12.725 1.00 92.56 119 LYS A CA 1
ATOM 955 C C . LYS A 1 119 ? 0.451 18.033 12.186 1.00 92.56 119 LYS A C 1
ATOM 957 O O . LYS A 1 119 ? -0.708 18.432 12.289 1.00 92.56 119 LYS A O 1
ATOM 962 N N . GLU A 1 120 ? 1.406 18.743 11.585 1.00 94.00 120 GLU A N 1
ATOM 963 C CA . GLU A 1 120 ? 1.187 20.058 10.958 1.00 94.00 120 GLU A CA 1
ATOM 964 C C . GLU A 1 120 ? 0.218 19.983 9.769 1.00 94.00 120 GLU A C 1
ATOM 966 O O . GLU A 1 120 ? -0.600 20.881 9.575 1.00 94.00 120 GLU A O 1
ATOM 971 N N . LYS A 1 121 ? 0.234 18.873 9.023 1.00 92.44 121 LYS A N 1
ATOM 972 C CA . LYS A 1 121 ? -0.693 18.591 7.917 1.00 92.44 121 LYS A CA 1
ATOM 973 C C . LYS A 1 121 ? -2.050 18.025 8.376 1.00 92.44 121 LYS A C 1
ATOM 975 O O . LYS A 1 121 ? -2.857 17.599 7.550 1.00 92.44 121 LYS A O 1
ATOM 980 N N . GLY A 1 122 ? -2.334 18.053 9.680 1.00 90.31 122 GLY A N 1
ATOM 981 C CA . GLY A 1 122 ? -3.646 17.729 10.241 1.00 90.31 122 GLY A CA 1
ATOM 982 C C . GLY A 1 122 ? -3.874 16.250 10.553 1.00 90.31 122 GLY A C 1
ATOM 983 O O . GLY A 1 122 ? -5.014 15.852 10.793 1.00 90.31 122 GLY A O 1
ATOM 984 N N . PHE A 1 123 ? -2.830 15.422 10.592 1.00 91.06 123 PHE A N 1
ATOM 985 C CA . PHE A 1 123 ? -2.967 14.029 11.006 1.00 91.06 123 PHE A CA 1
ATOM 986 C C . PHE A 1 123 ? -2.977 13.888 12.531 1.00 91.06 123 PHE A C 1
ATOM 988 O O . PHE A 1 123 ? -2.293 14.602 13.270 1.00 91.06 123 PHE A O 1
ATOM 995 N N . THR A 1 124 ? -3.748 12.921 13.015 1.00 87.06 124 THR A N 1
ATOM 996 C CA . THR A 1 124 ? -3.557 12.328 14.336 1.00 87.06 124 THR A CA 1
ATOM 997 C C . THR A 1 124 ? -2.518 11.231 14.192 1.00 87.06 124 THR A C 1
ATOM 999 O O . THR A 1 124 ? -2.769 10.234 13.526 1.00 87.06 124 THR A O 1
ATOM 1002 N N . VAL A 1 125 ? -1.351 11.432 14.797 1.00 86.25 125 VAL A N 1
ATOM 1003 C CA . VAL A 1 125 ? -0.235 10.489 14.718 1.00 86.25 125 VAL A CA 1
ATOM 1004 C C . VAL A 1 125 ? -0.188 9.645 15.981 1.00 86.25 125 VAL A C 1
ATOM 1006 O O . VAL A 1 125 ? -0.150 10.186 17.089 1.00 86.25 125 VAL A O 1
ATOM 1009 N N . LEU A 1 126 ? -0.158 8.335 15.791 1.00 80.06 126 LEU A N 1
ATOM 1010 C CA . LEU A 1 126 ? -0.027 7.333 16.826 1.00 80.06 126 LEU A CA 1
ATOM 1011 C C . LEU A 1 126 ? 1.311 6.631 16.644 1.00 80.06 126 LEU A C 1
ATOM 1013 O O . LEU A 1 126 ? 1.636 6.164 15.555 1.00 80.06 126 LEU A O 1
ATOM 1017 N N . GLU A 1 127 ? 2.075 6.572 17.724 1.00 76.69 127 GLU A N 1
ATOM 1018 C CA . GLU A 1 127 ? 3.360 5.889 17.773 1.00 76.69 127 GLU A CA 1
ATOM 1019 C C . GLU A 1 127 ? 3.199 4.645 18.650 1.00 76.69 127 GLU A C 1
ATOM 1021 O O . GLU A 1 127 ? 2.607 4.703 19.733 1.00 76.69 127 GLU A O 1
ATOM 1026 N N . GLY A 1 128 ? 3.704 3.509 18.185 1.00 71.81 128 GLY A N 1
ATOM 1027 C CA . GLY A 1 128 ? 3.639 2.251 18.923 1.00 71.81 128 GLY A CA 1
ATOM 1028 C C . GLY A 1 128 ? 4.886 1.405 18.730 1.00 71.81 128 GLY A C 1
ATOM 1029 O O . GLY A 1 128 ? 5.842 1.831 18.087 1.00 71.81 128 GLY A O 1
ATOM 1030 N N . GLU A 1 129 ? 4.871 0.208 19.309 1.00 68.88 129 GLU A N 1
ATOM 1031 C CA . GLU A 1 129 ? 5.880 -0.821 19.058 1.00 68.88 129 GLU A CA 1
ATOM 1032 C C . GLU A 1 129 ? 5.262 -1.948 18.247 1.00 68.88 129 GLU A C 1
ATOM 1034 O O . GLU A 1 129 ? 4.217 -2.490 18.612 1.00 68.88 129 GLU A O 1
ATOM 1039 N N . VAL A 1 130 ? 5.922 -2.300 17.149 1.00 66.38 130 VAL A N 1
ATOM 1040 C CA . VAL A 1 130 ? 5.542 -3.451 16.348 1.00 66.38 130 VAL A CA 1
ATOM 1041 C C . VAL A 1 130 ? 6.031 -4.692 17.066 1.00 66.38 130 VAL A C 1
ATOM 1043 O O . VAL A 1 130 ? 7.227 -4.872 17.311 1.00 66.38 130 VAL A O 1
ATOM 1046 N N . HIS A 1 131 ? 5.094 -5.570 17.389 1.00 67.88 131 HIS A N 1
ATOM 1047 C CA . HIS A 1 131 ? 5.404 -6.923 17.810 1.00 67.88 131 HIS A CA 1
ATOM 1048 C C . HIS A 1 131 ? 5.046 -7.883 16.683 1.00 67.88 131 HIS A C 1
ATOM 1050 O O . HIS A 1 131 ? 4.067 -7.663 15.983 1.00 67.88 131 HIS A O 1
ATOM 1056 N N . GLY A 1 132 ? 5.799 -8.969 16.543 1.00 68.94 132 GLY A N 1
ATOM 1057 C CA . GLY A 1 132 ? 5.468 -10.052 15.622 1.00 68.94 132 GLY A CA 1
ATOM 1058 C C . GLY A 1 132 ? 6.518 -10.271 14.540 1.00 68.94 132 GLY A C 1
ATOM 1059 O O . GLY A 1 132 ? 7.702 -9.992 14.739 1.00 68.94 132 GLY A O 1
ATOM 1060 N N . ARG A 1 133 ? 6.101 -10.894 13.439 1.00 76.06 133 ARG A N 1
ATOM 1061 C CA . ARG A 1 133 ? 6.999 -11.483 12.444 1.00 76.06 133 ARG A CA 1
ATOM 1062 C C . ARG A 1 133 ? 7.090 -10.585 11.222 1.00 76.06 133 ARG A C 1
ATOM 1064 O O . ARG A 1 133 ? 6.196 -10.611 10.390 1.00 76.06 133 ARG A O 1
ATOM 1071 N N . ILE A 1 134 ? 8.194 -9.862 11.085 1.00 74.19 134 ILE A N 1
ATOM 1072 C CA . ILE A 1 134 ? 8.526 -9.114 9.867 1.00 74.19 134 ILE A CA 1
ATOM 1073 C C . ILE A 1 134 ? 9.841 -9.681 9.304 1.00 74.19 134 ILE A C 1
ATOM 1075 O O . ILE A 1 134 ? 10.773 -9.904 10.087 1.00 74.19 134 ILE A O 1
ATOM 1079 N N . PRO A 1 135 ? 9.924 -9.993 7.994 1.00 60.94 135 PRO A N 1
ATOM 1080 C CA . PRO A 1 135 ? 11.126 -10.529 7.364 1.00 60.94 135 PRO A CA 1
ATOM 1081 C C . PRO A 1 135 ? 12.388 -9.723 7.703 1.00 60.94 135 PRO A C 1
ATOM 1083 O O . PRO A 1 135 ? 12.462 -8.508 7.536 1.00 60.94 135 PRO A O 1
ATOM 1086 N N . THR A 1 136 ? 13.414 -10.431 8.170 1.00 48.31 136 THR A N 1
ATOM 1087 C CA . THR A 1 136 ? 14.620 -9.869 8.795 1.00 48.31 136 THR A CA 1
ATOM 1088 C C . THR A 1 136 ? 15.609 -9.179 7.850 1.00 48.31 136 THR A C 1
ATOM 1090 O O . THR A 1 136 ? 16.564 -8.592 8.343 1.00 48.31 136 THR A O 1
ATOM 1093 N N . GLU A 1 137 ? 15.419 -9.217 6.525 1.00 48.16 137 GLU A N 1
ATOM 1094 C CA . GLU A 1 137 ? 16.288 -8.468 5.591 1.00 48.16 137 GLU A CA 1
ATOM 1095 C C . GLU A 1 137 ? 15.991 -6.957 5.585 1.00 48.16 137 GLU A C 1
ATOM 1097 O O . GLU A 1 137 ? 16.890 -6.172 5.308 1.00 48.16 137 GLU A O 1
ATOM 1102 N N . VAL A 1 138 ? 14.775 -6.545 5.967 1.00 49.12 138 VAL A N 1
ATOM 1103 C CA . VAL A 1 138 ? 14.385 -5.129 6.144 1.00 49.12 138 VAL A CA 1
ATOM 1104 C C . VAL A 1 138 ? 14.634 -4.663 7.590 1.00 49.12 138 VAL A C 1
ATOM 1106 O O . VAL A 1 138 ? 14.844 -3.482 7.858 1.00 49.12 138 VAL A O 1
ATOM 1109 N N . ALA A 1 139 ? 14.673 -5.600 8.543 1.00 43.34 139 ALA A N 1
ATOM 1110 C CA . ALA A 1 139 ? 14.839 -5.321 9.966 1.00 43.34 139 ALA A CA 1
ATOM 1111 C C . ALA A 1 139 ? 16.324 -5.207 10.362 1.00 43.34 139 ALA A C 1
ATOM 1113 O O . ALA A 1 139 ? 16.894 -6.093 11.009 1.00 43.34 139 ALA A O 1
ATOM 1114 N N . TYR A 1 140 ? 16.964 -4.094 10.005 1.00 40.75 140 TYR A N 1
ATOM 1115 C CA . TYR A 1 140 ? 18.284 -3.762 10.535 1.00 40.75 140 TYR A CA 1
ATOM 1116 C C . TYR A 1 140 ? 18.218 -3.516 12.058 1.00 40.75 140 TYR A C 1
ATOM 1118 O O . TYR A 1 140 ? 17.788 -2.484 12.552 1.00 40.75 140 TYR A O 1
ATOM 1126 N N . SER A 1 141 ? 18.719 -4.498 12.811 1.00 36.09 141 SER A N 1
ATOM 1127 C CA . SER A 1 141 ? 19.342 -4.389 14.140 1.00 36.09 141 SER A CA 1
ATOM 1128 C C . SER A 1 141 ? 18.512 -3.889 15.352 1.00 36.09 141 SER A C 1
ATOM 1130 O O . SER A 1 141 ? 18.369 -2.706 15.627 1.00 36.09 141 SER A O 1
ATOM 1132 N N . VAL A 1 142 ? 18.106 -4.844 16.202 1.00 38.75 142 VAL A N 1
ATOM 1133 C CA . VAL A 1 142 ? 18.111 -4.785 17.692 1.00 38.75 142 VAL A CA 1
ATOM 1134 C C . VAL A 1 142 ? 17.467 -3.568 18.395 1.00 38.75 142 VAL A C 1
ATOM 1136 O O . VAL A 1 142 ? 17.751 -3.306 19.565 1.00 38.75 142 VAL A O 1
ATOM 1139 N N . ARG A 1 143 ? 16.556 -2.834 17.757 1.00 43.91 143 ARG A N 1
ATOM 1140 C CA . ARG A 1 143 ? 15.681 -1.865 18.437 1.00 43.91 143 ARG A CA 1
ATOM 1141 C C . ARG A 1 143 ? 14.244 -2.379 18.409 1.00 43.91 143 ARG A C 1
ATOM 1143 O O . ARG A 1 143 ? 13.880 -3.041 17.438 1.00 43.91 143 ARG A O 1
ATOM 1150 N N . PRO A 1 144 ? 13.416 -2.112 19.440 1.00 52.81 144 PRO A N 1
ATOM 1151 C CA . PRO A 1 144 ? 11.978 -2.277 19.284 1.00 52.81 144 PRO A CA 1
ATOM 1152 C C . PRO A 1 144 ? 11.571 -1.452 18.062 1.00 52.81 144 PRO A C 1
ATOM 1154 O O . PRO A 1 144 ? 11.753 -0.230 18.057 1.00 52.81 144 PRO A O 1
ATOM 1157 N N . MET A 1 145 ? 11.133 -2.137 16.999 1.00 61.25 145 MET A N 1
ATOM 1158 C CA . MET A 1 145 ? 10.615 -1.477 15.809 1.00 61.25 145 MET A CA 1
ATOM 1159 C C . MET A 1 145 ? 9.456 -0.635 16.291 1.00 61.25 145 MET A C 1
ATOM 1161 O O . MET A 1 145 ? 8.472 -1.148 16.827 1.00 61.25 145 MET A O 1
ATOM 1165 N N . ARG A 1 146 ? 9.608 0.679 16.182 1.00 67.94 146 ARG A N 1
ATOM 1166 C CA . ARG A 1 146 ? 8.465 1.544 16.398 1.00 67.94 146 ARG A CA 1
ATOM 1167 C C . ARG A 1 146 ? 7.517 1.331 15.205 1.00 67.94 146 ARG A C 1
ATOM 1169 O O . ARG A 1 146 ? 7.884 0.693 14.222 1.00 67.94 146 ARG A O 1
ATOM 1176 N N . PHE A 1 147 ? 6.310 1.851 15.260 1.00 72.75 147 PHE A N 1
ATOM 1177 C CA . PHE A 1 147 ? 5.541 2.145 14.054 1.00 72.75 147 PHE A CA 1
ATOM 1178 C C . PHE A 1 147 ? 4.860 3.480 14.223 1.00 72.75 147 PHE A C 1
ATOM 1180 O O . PHE A 1 147 ? 4.627 3.935 15.348 1.00 72.75 147 PHE A O 1
ATOM 1187 N N . ILE A 1 148 ? 4.532 4.080 13.091 1.00 77.44 148 ILE A N 1
ATOM 1188 C CA . ILE A 1 148 ? 3.727 5.281 13.020 1.00 77.44 148 ILE A CA 1
ATOM 1189 C C . ILE A 1 148 ? 2.486 4.970 12.201 1.00 77.44 148 ILE A C 1
ATOM 1191 O O . ILE A 1 148 ? 2.570 4.521 11.064 1.00 77.44 148 ILE A O 1
ATOM 1195 N N . LEU A 1 149 ? 1.337 5.241 12.799 1.00 81.75 149 LEU A N 1
ATOM 1196 C CA . LEU A 1 149 ? 0.072 5.298 12.096 1.00 81.75 149 LEU A CA 1
ATOM 1197 C C . LEU A 1 149 ? -0.420 6.733 12.160 1.00 81.75 149 LEU A C 1
ATOM 1199 O O . LEU A 1 149 ? -0.574 7.290 13.248 1.00 81.75 149 LEU A O 1
ATOM 1203 N N . ALA A 1 150 ? -0.707 7.331 11.015 1.00 87.56 150 ALA A N 1
ATOM 1204 C CA . ALA A 1 150 ? -1.262 8.671 10.970 1.00 87.56 150 ALA A CA 1
ATOM 1205 C C . ALA A 1 150 ? -2.642 8.659 10.314 1.00 87.56 150 ALA A C 1
ATOM 1207 O O . ALA A 1 150 ? -2.791 8.227 9.181 1.00 87.56 150 ALA A O 1
ATOM 1208 N N . ILE A 1 151 ? -3.653 9.159 11.025 1.00 89.06 151 ILE A N 1
ATOM 1209 C CA . ILE A 1 151 ? -5.043 9.228 10.555 1.00 89.06 151 ILE A CA 1
ATOM 1210 C C . ILE A 1 151 ? -5.371 10.678 10.219 1.00 89.06 151 ILE A C 1
ATOM 1212 O O . ILE A 1 151 ? -5.237 11.559 11.076 1.00 89.06 151 ILE A O 1
ATOM 1216 N N . ARG A 1 152 ? -5.788 10.961 8.984 1.00 88.25 152 ARG A N 1
ATOM 1217 C CA . ARG A 1 152 ? -6.116 12.332 8.582 1.00 88.25 152 ARG A CA 1
ATOM 1218 C C . ARG A 1 152 ? -7.395 12.824 9.264 1.00 88.25 152 ARG A C 1
ATOM 1220 O O . ARG A 1 152 ? -8.431 12.180 9.161 1.00 88.25 152 ARG A O 1
ATOM 1227 N N . LYS A 1 153 ? -7.348 14.005 9.892 1.00 82.38 153 LYS A N 1
ATOM 1228 C CA . LYS A 1 153 ? -8.540 14.652 10.463 1.00 82.38 153 LYS A CA 1
ATOM 1229 C C . LYS A 1 153 ? -9.344 15.402 9.403 1.00 82.38 153 LYS A C 1
ATOM 1231 O O . LYS A 1 153 ? -8.789 16.143 8.590 1.00 82.38 153 LYS A O 1
ATOM 1236 N N . LEU A 1 154 ? -10.665 15.275 9.477 1.00 76.38 154 LEU A N 1
ATOM 1237 C CA . LEU A 1 154 ? -11.637 16.012 8.680 1.00 76.38 154 LEU A CA 1
ATOM 1238 C C . LEU A 1 154 ? -12.149 17.213 9.470 1.00 76.38 154 LEU A C 1
ATOM 1240 O O . LEU A 1 154 ? -12.748 17.063 10.530 1.00 76.38 154 LEU A O 1
ATOM 1244 N N . ASN A 1 155 ? -11.911 18.424 8.959 1.00 80.88 155 ASN A N 1
ATOM 1245 C CA . ASN A 1 155 ? -12.323 19.674 9.614 1.00 80.88 155 ASN A CA 1
ATOM 1246 C C . ASN A 1 155 ? -11.870 19.775 11.088 1.00 80.88 155 ASN A C 1
ATOM 1248 O O . ASN A 1 155 ? -12.573 20.336 11.923 1.00 80.88 155 ASN A O 1
ATOM 1252 N N . GLY A 1 156 ? -10.696 19.219 11.408 1.00 78.88 156 GLY A N 1
ATOM 1253 C CA . GLY A 1 156 ? -10.112 19.248 12.753 1.00 78.88 156 GLY A CA 1
ATOM 1254 C C . GLY A 1 156 ? -10.478 18.073 13.666 1.00 78.88 156 GLY A C 1
ATOM 1255 O O . GLY A 1 156 ? -9.848 17.937 14.713 1.00 78.88 156 GLY A O 1
ATOM 1256 N N . PHE A 1 157 ? -11.397 17.189 13.264 1.00 80.06 157 PHE A N 1
ATOM 1257 C CA . PHE A 1 157 ? -11.834 16.028 14.052 1.00 80.06 157 PHE A CA 1
ATOM 1258 C C . PHE A 1 157 ? -11.583 14.707 13.310 1.00 80.06 157 PHE A C 1
ATOM 1260 O O . PHE A 1 157 ? -11.416 14.697 12.090 1.00 80.06 157 PHE A O 1
ATOM 1267 N N . LEU A 1 158 ? -11.510 13.590 14.040 1.00 81.31 158 LEU A N 1
ATOM 1268 C CA . LEU A 1 158 ? -11.518 12.262 13.417 1.00 81.31 158 LEU A CA 1
ATOM 1269 C C . LEU A 1 158 ? -12.921 11.980 12.866 1.00 81.31 158 LEU A C 1
ATOM 1271 O O . LEU A 1 158 ? -13.912 12.357 13.489 1.00 81.31 158 LEU A O 1
ATOM 1275 N N . GLY A 1 159 ? -13.005 11.366 11.686 1.00 80.69 159 GLY A N 1
ATOM 1276 C CA . GLY A 1 159 ? -14.274 10.864 11.177 1.00 80.69 159 GLY A CA 1
ATOM 1277 C C . GLY A 1 159 ? -14.674 9.580 11.901 1.00 80.69 159 GLY A C 1
ATOM 1278 O O . GLY A 1 159 ? -13.875 8.967 12.610 1.00 80.69 159 GLY A O 1
ATOM 1279 N N . SER A 1 160 ? -15.913 9.131 11.687 1.00 82.38 160 SER A N 1
ATOM 1280 C CA . SER A 1 160 ? -16.422 7.886 12.282 1.00 82.38 160 SER A CA 1
ATOM 1281 C C . SER A 1 160 ? -15.555 6.674 11.935 1.00 82.38 160 SER A C 1
ATOM 1283 O O . SER A 1 160 ? -15.397 5.763 12.742 1.00 82.38 160 SER A O 1
ATOM 1285 N N . LYS A 1 161 ? -14.965 6.674 10.737 1.00 82.44 161 LYS A N 1
ATOM 1286 C CA . LYS A 1 161 ? -14.092 5.605 10.268 1.00 82.44 161 LYS A CA 1
ATOM 1287 C C . LYS A 1 161 ? -12.727 5.653 10.946 1.00 82.44 161 LYS A C 1
ATOM 1289 O O . LYS A 1 161 ? -12.241 4.620 11.392 1.00 82.44 161 LYS A O 1
ATOM 1294 N N . GLY A 1 162 ? -12.131 6.837 11.087 1.00 81.06 162 GLY A N 1
ATOM 1295 C CA . GLY A 1 162 ? -10.912 7.020 11.873 1.00 81.06 162 GLY A CA 1
ATOM 1296 C C . GLY A 1 162 ? -11.088 6.595 13.331 1.00 81.06 162 GLY A C 1
ATOM 1297 O O . GLY A 1 162 ? -10.193 5.963 13.891 1.00 81.06 162 GLY A O 1
ATOM 1298 N N . GLU A 1 163 ? -12.250 6.872 13.929 1.00 82.12 163 GLU A N 1
ATOM 1299 C CA . GLU A 1 163 ? -12.605 6.379 15.264 1.00 82.12 163 GLU A CA 1
ATOM 1300 C C . GLU A 1 163 ? -12.706 4.851 15.302 1.00 82.12 163 GLU A C 1
ATOM 1302 O O . GLU A 1 163 ? -12.126 4.223 16.181 1.00 82.12 163 GLU A O 1
ATOM 1307 N N . GLU A 1 164 ? -13.389 4.228 14.342 1.00 83.25 164 GLU A N 1
ATOM 1308 C CA . GLU A 1 164 ? -13.519 2.770 14.276 1.00 83.25 164 GLU A CA 1
ATOM 1309 C C . GLU A 1 164 ? -12.162 2.069 14.124 1.00 83.25 164 GLU A C 1
ATOM 1311 O O . GLU A 1 164 ? -11.858 1.129 14.864 1.00 83.25 164 GLU A O 1
ATOM 1316 N N . ILE A 1 165 ? -11.305 2.581 13.237 1.00 80.19 165 ILE A N 1
ATOM 1317 C CA . ILE A 1 165 ? -9.929 2.104 13.063 1.00 80.19 165 ILE A CA 1
ATOM 1318 C C . ILE A 1 165 ? -9.161 2.240 14.380 1.00 80.19 165 ILE A C 1
ATOM 1320 O O . ILE A 1 165 ? -8.539 1.282 14.843 1.00 80.19 165 ILE A O 1
ATOM 1324 N N . LEU A 1 166 ? -9.240 3.404 15.032 1.00 78.94 166 LEU A N 1
ATOM 1325 C CA . LEU A 1 166 ? -8.589 3.632 16.320 1.00 78.94 166 LEU A CA 1
ATOM 1326 C C . LEU A 1 166 ? -9.069 2.638 17.387 1.00 78.94 166 LEU A C 1
ATOM 1328 O O . LEU A 1 166 ? -8.259 2.170 18.184 1.00 78.94 166 LEU A O 1
ATOM 1332 N N . ASN A 1 167 ? -10.349 2.267 17.378 1.00 79.31 167 ASN A N 1
ATOM 1333 C CA . ASN A 1 167 ? -10.923 1.317 18.333 1.00 79.31 167 ASN A CA 1
ATOM 1334 C C . ASN A 1 167 ? -10.386 -0.098 18.139 1.00 79.31 167 ASN A C 1
ATOM 1336 O O . ASN A 1 167 ? -10.183 -0.813 19.118 1.00 79.31 167 ASN A O 1
ATOM 1340 N N . VAL A 1 168 ? -10.149 -0.5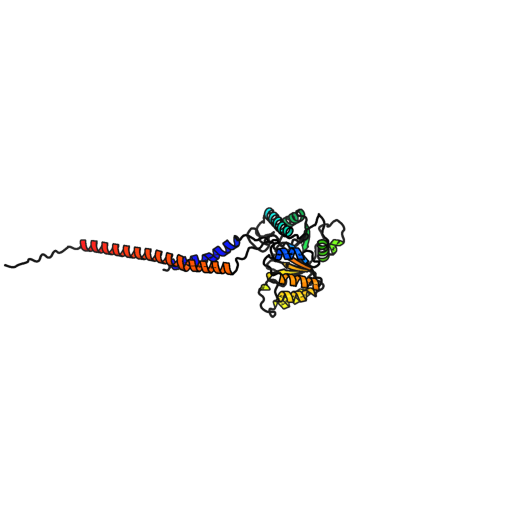03 16.891 1.00 79.38 168 VAL A N 1
ATOM 1341 C CA . VAL A 1 168 ? -9.560 -1.807 16.566 1.00 79.38 168 VAL A CA 1
ATOM 1342 C C . VAL A 1 168 ? -8.086 -1.842 16.945 1.00 79.38 168 VAL A C 1
ATOM 1344 O O . VAL A 1 168 ? -7.624 -2.804 17.558 1.00 79.38 168 VAL A O 1
ATOM 1347 N N . LEU A 1 169 ? -7.351 -0.790 16.591 1.00 73.19 169 LEU A N 1
ATOM 1348 C CA . LEU A 1 169 ? -5.905 -0.730 16.771 1.00 73.19 169 LEU A CA 1
ATOM 1349 C C . LEU A 1 169 ? -5.526 -0.474 18.231 1.00 73.19 169 LEU A C 1
ATOM 1351 O O . LEU A 1 169 ? -4.593 -1.079 18.751 1.00 73.19 169 LEU A O 1
ATOM 1355 N N . SER A 1 170 ? -6.273 0.386 18.921 1.00 67.75 170 SER A N 1
ATOM 1356 C CA . SER A 1 170 ? -6.022 0.780 20.304 1.00 67.75 170 SER A CA 1
ATOM 1357 C C . SER A 1 170 ? -7.326 0.886 21.107 1.00 67.75 170 SER A C 1
ATOM 1359 O O . SER A 1 170 ? -7.745 1.985 21.472 1.00 67.75 170 SER A O 1
ATOM 1361 N N . PRO A 1 171 ? -7.954 -0.244 21.492 1.00 60.03 171 PRO A N 1
ATOM 1362 C CA . PRO A 1 171 ? -9.190 -0.233 22.284 1.00 60.03 171 PRO A CA 1
ATOM 1363 C C . PRO A 1 171 ? -9.063 0.552 23.603 1.00 60.03 171 PRO A C 1
ATOM 1365 O O . PRO A 1 171 ? -10.030 1.112 24.110 1.00 60.03 171 PRO A O 1
ATOM 1368 N N . LYS A 1 172 ? -7.847 0.623 24.167 1.00 54.12 172 LYS A N 1
ATOM 1369 C CA . LYS A 1 172 ? -7.540 1.372 25.398 1.00 54.12 172 LYS A CA 1
ATOM 1370 C C . LYS A 1 172 ? -7.501 2.891 25.199 1.00 54.12 172 LYS A C 1
ATOM 1372 O O . LYS A 1 172 ? -7.534 3.622 26.188 1.00 54.12 172 LYS A O 1
ATOM 1377 N N . ALA A 1 173 ? -7.436 3.371 23.956 1.00 51.28 173 ALA A N 1
ATOM 1378 C CA . ALA A 1 173 ? -7.424 4.798 23.659 1.00 51.28 173 ALA A CA 1
ATOM 1379 C C . ALA A 1 173 ? -8.769 5.488 23.908 1.00 51.28 173 ALA A C 1
ATOM 1381 O O . ALA A 1 173 ? -8.796 6.697 24.105 1.00 51.28 173 ALA A O 1
ATOM 1382 N N . GLN A 1 174 ? -9.865 4.730 23.992 1.00 46.91 174 GLN A N 1
ATOM 1383 C CA . GLN A 1 174 ? -11.200 5.271 24.255 1.00 46.91 174 GLN A CA 1
ATOM 1384 C C . GLN A 1 174 ? -11.454 5.660 25.718 1.00 46.91 174 GLN A C 1
ATOM 1386 O O . GLN A 1 174 ? -12.342 6.458 25.999 1.00 46.91 174 GLN A O 1
ATOM 1391 N N . THR A 1 175 ? -10.709 5.103 26.678 1.00 43.31 175 THR A N 1
ATOM 1392 C CA . THR A 1 175 ? -10.996 5.305 28.112 1.00 43.31 175 THR A CA 1
ATOM 1393 C C . THR A 1 175 ? -10.537 6.650 28.684 1.00 43.31 175 THR A C 1
ATOM 1395 O O . THR A 1 175 ? -10.756 6.900 29.867 1.00 43.31 175 THR A O 1
ATOM 1398 N N . VAL A 1 176 ? -9.925 7.530 27.885 1.00 39.78 176 VAL A N 1
ATOM 1399 C CA . VAL A 1 176 ? -9.427 8.834 28.348 1.00 39.78 176 VAL A CA 1
ATOM 1400 C C . VAL A 1 176 ? -10.015 9.934 27.465 1.00 39.78 176 VAL A C 1
ATOM 1402 O O . VAL A 1 176 ? -9.578 10.142 26.338 1.00 39.78 176 VAL A O 1
ATOM 1405 N N . GLY A 1 177 ? -11.049 10.612 27.971 1.00 37.19 177 GLY A N 1
ATOM 1406 C CA . GLY A 1 177 ? -11.660 11.760 27.301 1.00 37.19 177 GLY A CA 1
ATOM 1407 C C . GLY A 1 177 ? -10.661 12.897 27.053 1.00 37.19 177 GLY A C 1
ATOM 1408 O O . GLY A 1 177 ? -9.765 13.113 27.865 1.00 37.19 177 GLY A O 1
ATOM 1409 N N . GLU A 1 178 ? -10.846 13.577 25.914 1.00 37.88 178 GLU A N 1
ATOM 1410 C CA . GLU A 1 178 ? -10.296 14.860 25.409 1.00 37.88 178 GLU A CA 1
ATOM 1411 C C . GLU A 1 178 ? -8.808 15.220 25.579 1.00 37.88 178 GLU A C 1
ATOM 1413 O O . GLU A 1 178 ? -8.335 16.168 24.955 1.00 37.88 178 GLU A O 1
ATOM 1418 N N . THR A 1 179 ? -8.008 14.421 26.268 1.00 40.84 179 THR A N 1
ATOM 1419 C CA . THR A 1 179 ? -6.550 14.522 26.251 1.00 40.84 179 THR A CA 1
ATOM 1420 C C . THR A 1 179 ? -6.000 13.189 25.785 1.00 40.84 179 THR A C 1
ATOM 1422 O O . THR A 1 179 ? -5.744 12.289 26.581 1.00 40.84 179 THR A O 1
ATOM 1425 N N . VAL A 1 180 ? -5.801 13.058 24.470 1.00 43.50 180 VAL A N 1
ATOM 1426 C CA . VAL A 1 180 ? -4.943 12.018 23.882 1.00 43.50 180 VAL A CA 1
ATOM 1427 C C . VAL A 1 180 ? -3.496 12.334 24.294 1.00 43.50 180 VAL A C 1
ATOM 1429 O O . VAL A 1 180 ? -2.672 12.809 23.513 1.00 43.50 180 VAL A O 1
ATOM 1432 N N . GLU A 1 181 ? -3.187 12.155 25.578 1.00 39.88 181 GLU A N 1
ATOM 1433 C CA . GLU A 1 181 ? -1.836 12.239 26.115 1.00 39.88 181 GLU A CA 1
ATOM 1434 C C . GLU A 1 181 ? -1.062 10.998 25.672 1.00 39.88 181 GLU A C 1
ATOM 1436 O O . GLU A 1 181 ? -1.177 9.939 26.282 1.00 39.88 181 GLU A O 1
ATOM 1441 N N . LYS A 1 182 ? -0.299 11.156 24.580 1.00 40.28 182 LYS A N 1
ATOM 1442 C CA . LYS A 1 182 ? 1.083 10.689 24.300 1.00 40.28 182 LYS A CA 1
ATOM 1443 C C . LYS A 1 182 ? 1.592 9.307 24.778 1.00 40.28 182 LYS A C 1
ATOM 1445 O O . LYS A 1 182 ? 2.761 9.019 24.553 1.00 40.28 182 LYS A O 1
ATOM 1450 N N . SER A 1 183 ? 0.803 8.441 25.403 1.00 40.97 183 SER A N 1
ATOM 1451 C CA . SER A 1 183 ? 1.306 7.246 26.103 1.00 40.97 183 SER A CA 1
ATOM 1452 C C . SER A 1 183 ? 0.431 6.000 25.959 1.00 40.97 183 SER A C 1
ATOM 1454 O O . SER A 1 183 ? 0.642 5.001 26.646 1.00 40.97 183 SER A O 1
ATOM 1456 N N . LEU A 1 184 ? -0.511 5.999 25.017 1.00 49.22 184 LEU A N 1
ATOM 1457 C CA . LEU A 1 184 ? -1.163 4.768 24.583 1.00 49.22 184 LEU A CA 1
ATOM 1458 C C . LEU A 1 184 ? -0.290 4.110 23.519 1.00 49.22 184 LEU A C 1
ATOM 1460 O O . LEU A 1 184 ? -0.539 4.258 22.327 1.00 49.22 184 LEU A O 1
ATOM 1464 N N . MET A 1 185 ? 0.750 3.399 23.964 1.00 52.88 185 MET A N 1
ATOM 1465 C CA . MET A 1 185 ? 1.474 2.484 23.086 1.00 52.88 185 MET A CA 1
ATOM 1466 C C . MET A 1 185 ? 0.476 1.488 22.509 1.00 52.88 185 MET A C 1
ATOM 1468 O O . MET A 1 185 ? -0.082 0.647 23.223 1.00 52.88 185 MET A O 1
ATOM 1472 N N . ILE A 1 186 ? 0.248 1.610 21.210 1.00 62.59 186 ILE A N 1
ATOM 1473 C CA . ILE A 1 186 ? -0.548 0.660 20.462 1.00 62.59 186 ILE A CA 1
ATOM 1474 C C . ILE A 1 186 ? 0.208 -0.672 20.464 1.00 62.59 186 ILE A C 1
ATOM 1476 O O . ILE A 1 186 ? 1.380 -0.725 20.094 1.00 62.59 186 ILE A O 1
ATOM 1480 N N . LYS A 1 187 ? -0.459 -1.741 20.909 1.00 63.91 187 LYS A N 1
ATOM 1481 C CA . LYS A 1 187 ? 0.063 -3.109 20.844 1.00 63.91 187 LYS A CA 1
ATOM 1482 C C . LYS A 1 187 ? -0.677 -3.864 19.753 1.00 63.91 187 LYS A C 1
ATOM 1484 O O . LYS A 1 187 ? -1.694 -4.498 20.023 1.00 63.91 187 LYS A O 1
ATOM 1489 N N . ILE A 1 188 ? -0.160 -3.779 18.535 1.00 73.62 188 ILE A N 1
ATOM 1490 C CA . ILE A 1 188 ? -0.577 -4.631 17.422 1.00 73.62 188 ILE A CA 1
ATOM 1491 C C . ILE A 1 188 ? 0.486 -5.710 17.261 1.00 73.62 188 ILE A C 1
ATOM 1493 O O . ILE A 1 188 ? 1.684 -5.436 17.361 1.00 73.62 188 ILE A O 1
ATOM 1497 N N . VAL A 1 189 ? 0.033 -6.943 17.051 1.00 81.75 189 VAL A N 1
ATOM 1498 C CA . VAL A 1 189 ? 0.911 -8.011 16.584 1.00 81.75 189 VAL A CA 1
ATOM 1499 C C . VAL A 1 189 ? 0.797 -8.048 15.065 1.00 81.75 189 VAL A C 1
ATOM 1501 O O . VAL A 1 189 ? -0.208 -8.533 14.538 1.00 81.75 189 VAL A O 1
ATOM 1504 N N . ASP A 1 190 ? 1.789 -7.475 14.395 1.00 85.19 190 ASP A N 1
ATOM 1505 C CA . ASP A 1 190 ? 1.930 -7.484 12.945 1.00 85.19 190 ASP A CA 1
ATOM 1506 C C . ASP A 1 190 ? 2.655 -8.751 12.511 1.00 85.19 190 ASP A C 1
ATOM 1508 O O . ASP A 1 190 ? 3.647 -9.172 13.115 1.00 85.19 190 ASP A O 1
ATOM 1512 N N . ALA A 1 191 ? 2.176 -9.364 11.437 1.00 88.38 191 ALA A N 1
ATOM 1513 C CA . ALA A 1 191 ? 2.875 -10.488 10.855 1.00 88.38 191 ALA A CA 1
ATOM 1514 C C . ALA A 1 191 ? 2.803 -10.497 9.334 1.00 88.38 191 ALA A C 1
ATOM 1516 O O . ALA A 1 191 ? 1.728 -10.455 8.737 1.00 88.38 191 ALA A O 1
ATOM 1517 N N . GLU A 1 192 ? 3.970 -10.630 8.724 1.00 89.81 192 GLU A N 1
ATOM 1518 C CA . GLU A 1 192 ? 4.150 -10.867 7.309 1.00 89.81 192 GLU A CA 1
ATOM 1519 C C . GLU A 1 192 ? 4.694 -12.281 7.087 1.00 89.81 192 GLU A C 1
ATOM 1521 O O . GLU A 1 192 ? 5.805 -12.638 7.489 1.00 89.81 192 GLU A O 1
ATOM 1526 N N . TYR A 1 193 ? 3.882 -13.102 6.424 1.00 91.12 193 TYR A N 1
ATOM 1527 C CA . TYR A 1 193 ? 4.201 -14.500 6.123 1.00 91.12 193 TYR A CA 1
ATOM 1528 C C . TYR A 1 193 ? 4.495 -14.739 4.644 1.00 91.12 193 TYR A C 1
ATOM 1530 O O . TYR A 1 193 ? 5.144 -15.724 4.289 1.00 91.12 193 TYR A O 1
ATOM 1538 N N . THR A 1 194 ? 3.989 -13.854 3.786 1.00 91.25 194 THR A N 1
ATOM 1539 C CA . THR A 1 194 ? 3.893 -14.074 2.339 1.00 91.25 194 THR A CA 1
ATOM 1540 C C . THR A 1 194 ? 4.990 -13.372 1.548 1.00 91.25 194 THR A C 1
ATOM 1542 O O . THR A 1 194 ? 4.921 -13.298 0.324 1.00 91.25 194 THR A O 1
ATOM 1545 N N . TRP A 1 195 ? 6.014 -12.858 2.230 1.00 88.12 195 TRP A N 1
ATOM 1546 C CA . TRP A 1 195 ? 7.152 -12.206 1.592 1.00 88.12 195 TRP A CA 1
ATOM 1547 C C . TRP A 1 195 ? 7.788 -13.113 0.533 1.00 88.12 195 TRP A C 1
ATOM 1549 O O . TRP A 1 195 ? 8.108 -14.278 0.799 1.00 88.12 195 TRP A O 1
ATOM 1559 N N . ASN A 1 196 ? 7.979 -12.578 -0.677 1.00 87.19 196 ASN A N 1
ATOM 1560 C CA . ASN A 1 196 ? 8.511 -13.291 -1.845 1.00 87.19 196 ASN A CA 1
ATOM 1561 C C . ASN A 1 196 ? 7.666 -14.485 -2.337 1.00 87.19 196 ASN A C 1
ATOM 1563 O O . ASN A 1 196 ? 8.161 -15.320 -3.105 1.00 87.19 196 ASN A O 1
ATOM 1567 N N . TRP A 1 197 ? 6.390 -14.588 -1.953 1.00 91.50 197 TRP A N 1
ATOM 1568 C CA . TRP A 1 197 ? 5.498 -15.633 -2.467 1.00 91.50 197 TRP A CA 1
ATOM 1569 C C . TRP A 1 197 ? 5.134 -15.452 -3.942 1.00 91.50 197 TRP A C 1
ATOM 1571 O O . TRP A 1 197 ? 4.680 -16.408 -4.570 1.00 91.50 197 TRP A O 1
ATOM 1581 N N . ARG A 1 198 ? 5.416 -14.293 -4.550 1.00 90.69 198 ARG A N 1
ATOM 1582 C CA . ARG A 1 198 ? 5.341 -14.067 -6.006 1.00 90.69 198 ARG A CA 1
ATOM 1583 C C . ARG A 1 198 ? 6.148 -15.077 -6.831 1.00 90.69 198 ARG A C 1
ATOM 1585 O O . ARG A 1 198 ? 5.854 -15.267 -8.005 1.00 90.69 198 ARG A O 1
ATOM 1592 N N . TYR A 1 199 ? 7.142 -15.726 -6.220 1.00 88.25 199 TYR A N 1
ATOM 1593 C CA . TYR A 1 199 ? 7.983 -16.750 -6.849 1.00 88.25 199 TYR A CA 1
ATOM 1594 C C . TYR A 1 199 ? 7.579 -18.192 -6.498 1.00 88.25 199 TYR A C 1
ATOM 1596 O O . TYR A 1 199 ? 8.279 -19.129 -6.882 1.00 88.25 199 TYR A O 1
ATOM 1604 N N . MET A 1 200 ? 6.490 -18.399 -5.750 1.00 86.88 200 MET A N 1
ATOM 1605 C CA . MET A 1 200 ? 5.981 -19.745 -5.482 1.00 86.88 200 MET A CA 1
ATOM 1606 C C . MET A 1 200 ? 5.391 -20.371 -6.744 1.00 86.88 200 MET A C 1
ATOM 1608 O O . MET A 1 200 ? 4.755 -19.697 -7.552 1.00 86.88 200 MET A O 1
ATOM 1612 N N . THR A 1 201 ? 5.611 -21.675 -6.897 1.00 85.06 201 THR A N 1
ATOM 1613 C CA . THR A 1 201 ? 5.151 -22.457 -8.055 1.00 85.06 201 THR A CA 1
ATOM 1614 C C . THR A 1 201 ? 4.260 -23.636 -7.668 1.00 85.06 201 THR A C 1
ATOM 1616 O O . THR A 1 201 ? 3.502 -24.107 -8.511 1.00 85.06 201 THR A O 1
ATOM 1619 N N . ASP A 1 202 ? 4.283 -24.072 -6.405 1.00 84.44 202 ASP A N 1
ATOM 1620 C CA . ASP A 1 202 ? 3.420 -25.127 -5.875 1.00 84.44 202 ASP A CA 1
ATOM 1621 C C . ASP A 1 202 ? 3.127 -24.932 -4.369 1.00 84.44 202 ASP A C 1
ATOM 1623 O O . ASP A 1 202 ? 3.725 -24.087 -3.696 1.00 84.44 202 ASP A O 1
ATOM 1627 N N . PHE A 1 203 ? 2.161 -25.703 -3.851 1.00 76.69 203 PHE A N 1
ATOM 1628 C CA . PHE A 1 203 ? 1.784 -25.730 -2.429 1.00 76.69 203 PHE A CA 1
ATOM 1629 C C . PHE A 1 203 ? 2.650 -26.691 -1.592 1.00 76.69 203 PHE A C 1
ATOM 1631 O O . PHE A 1 203 ? 2.518 -26.701 -0.370 1.00 76.69 203 PHE A O 1
ATOM 1638 N N . GLU A 1 204 ? 3.501 -27.505 -2.224 1.00 63.88 204 GLU A N 1
ATOM 1639 C CA . GLU A 1 204 ? 4.377 -28.476 -1.553 1.00 63.88 204 GLU A CA 1
ATOM 1640 C C . GLU A 1 204 ? 5.660 -27.820 -1.019 1.00 63.88 204 GLU A C 1
ATOM 1642 O O . GLU A 1 204 ? 6.394 -28.420 -0.230 1.00 63.88 204 GLU A O 1
ATOM 1647 N N . VAL A 1 205 ? 5.916 -26.558 -1.381 1.00 66.56 205 VAL A N 1
ATOM 1648 C CA . VAL A 1 205 ? 6.968 -25.751 -0.768 1.00 66.56 205 VAL A CA 1
ATOM 1649 C C . VAL A 1 205 ? 6.725 -25.650 0.753 1.00 66.56 205 VAL A C 1
ATOM 1651 O O . VAL A 1 205 ? 5.703 -25.095 1.172 1.00 66.56 205 VAL A O 1
ATOM 1654 N N . PRO A 1 206 ? 7.691 -26.053 1.611 1.00 80.56 206 PRO A N 1
ATOM 1655 C CA . PRO A 1 206 ? 7.553 -26.042 3.078 1.00 80.56 206 PRO A CA 1
ATOM 1656 C C . PRO A 1 206 ? 7.132 -24.697 3.694 1.00 80.56 206 PRO A C 1
ATOM 1658 O O . PRO A 1 206 ? 6.638 -24.652 4.821 1.00 80.56 206 PRO A O 1
ATOM 1661 N N . ARG A 1 207 ? 7.304 -23.603 2.942 1.00 84.88 207 ARG A N 1
ATOM 1662 C CA . ARG A 1 207 ? 6.957 -22.229 3.323 1.00 84.88 207 ARG A CA 1
ATOM 1663 C C . ARG A 1 207 ? 5.468 -22.047 3.627 1.00 84.88 207 ARG A C 1
ATOM 1665 O O . ARG A 1 207 ? 5.147 -21.317 4.560 1.00 84.88 207 ARG A O 1
ATOM 1672 N N . TYR A 1 208 ? 4.565 -22.705 2.892 1.00 89.00 208 TYR A N 1
ATOM 1673 C CA . TYR A 1 208 ? 3.121 -22.551 3.121 1.00 89.00 208 TYR A CA 1
ATOM 1674 C C . TYR A 1 208 ? 2.696 -23.161 4.465 1.00 89.00 208 TYR A C 1
ATOM 1676 O O . TYR A 1 208 ? 2.048 -22.508 5.285 1.00 89.00 208 TYR A O 1
ATOM 1684 N N . GLU A 1 209 ? 3.108 -24.401 4.736 1.00 88.06 209 GLU A N 1
ATOM 1685 C CA . GLU A 1 209 ? 2.812 -25.062 6.011 1.00 88.06 209 GLU A CA 1
ATOM 1686 C C . GLU A 1 209 ? 3.476 -24.357 7.197 1.00 88.06 209 GLU A C 1
ATOM 1688 O O . GLU A 1 209 ? 2.895 -24.265 8.281 1.00 88.06 209 GLU A O 1
ATOM 1693 N N . GLU A 1 210 ? 4.695 -23.853 7.003 1.00 89.75 210 GLU A N 1
ATOM 1694 C CA . GLU A 1 210 ? 5.391 -23.058 8.007 1.00 89.75 210 GLU A CA 1
ATOM 1695 C C . GLU A 1 210 ? 4.627 -21.771 8.334 1.00 89.75 210 GLU A C 1
ATOM 1697 O O . GLU A 1 210 ? 4.419 -21.478 9.512 1.00 89.75 210 GLU A O 1
ATOM 1702 N N . ALA A 1 211 ? 4.130 -21.053 7.322 1.00 91.19 211 ALA A N 1
ATOM 1703 C CA . ALA A 1 211 ? 3.295 -19.874 7.521 1.00 91.19 211 ALA A CA 1
ATOM 1704 C C . ALA A 1 211 ? 2.031 -20.196 8.330 1.00 91.19 211 ALA A C 1
ATOM 1706 O O . ALA A 1 211 ? 1.725 -19.481 9.279 1.00 91.19 211 ALA A O 1
ATOM 1707 N N . LEU A 1 212 ? 1.335 -21.303 8.040 1.00 91.00 212 LEU A N 1
ATOM 1708 C CA . LEU A 1 212 ? 0.156 -21.715 8.815 1.00 91.00 212 LEU A CA 1
ATOM 1709 C C . LEU A 1 212 ? 0.485 -22.095 10.268 1.00 91.00 212 LEU A C 1
ATOM 1711 O O . LEU A 1 212 ? -0.314 -21.831 11.170 1.00 91.00 212 LEU A O 1
ATOM 1715 N N . ARG A 1 213 ? 1.643 -22.720 10.523 1.00 90.38 213 ARG A N 1
ATOM 1716 C CA . ARG A 1 213 ? 2.102 -23.001 11.895 1.00 90.38 213 ARG A CA 1
ATOM 1717 C C . ARG A 1 213 ? 2.423 -21.709 12.644 1.00 90.38 213 ARG A C 1
ATOM 1719 O O . ARG A 1 213 ? 1.977 -21.542 13.779 1.00 90.38 213 ARG A O 1
ATOM 1726 N N . ASN A 1 214 ? 3.149 -20.799 12.000 1.00 91.12 214 ASN A N 1
ATOM 1727 C CA . ASN A 1 214 ? 3.546 -19.523 12.589 1.00 91.12 214 ASN A CA 1
ATOM 1728 C C . ASN A 1 214 ? 2.335 -18.627 12.857 1.00 91.12 214 ASN A C 1
ATOM 1730 O O . ASN A 1 214 ? 2.224 -18.090 13.948 1.00 91.12 214 ASN A O 1
ATOM 1734 N N . LEU A 1 215 ? 1.372 -18.568 11.938 1.00 92.06 215 LEU A N 1
ATOM 1735 C CA . LEU A 1 215 ? 0.104 -17.856 12.104 1.00 92.06 215 LEU A CA 1
ATOM 1736 C C . LEU A 1 215 ? -0.603 -18.216 13.425 1.00 92.06 215 LEU A C 1
ATOM 1738 O O . LEU A 1 215 ? -1.032 -17.335 14.168 1.00 92.06 215 LEU A O 1
ATOM 1742 N N . LYS A 1 216 ? -0.675 -19.511 13.761 1.00 89.19 216 LYS A N 1
ATOM 1743 C CA . LYS A 1 216 ? -1.284 -19.980 15.019 1.00 89.19 216 LYS A CA 1
ATOM 1744 C C . LYS A 1 216 ? -0.463 -19.616 16.256 1.00 89.19 216 LYS A C 1
ATOM 1746 O O . LYS A 1 216 ? -1.043 -19.362 17.306 1.00 89.19 216 LYS A O 1
ATOM 1751 N N . SER A 1 217 ? 0.864 -19.642 16.141 1.00 88.69 217 SER A N 1
ATOM 1752 C CA . SER A 1 217 ? 1.793 -19.336 17.235 1.00 88.69 217 SER A CA 1
ATOM 1753 C C . SER A 1 217 ? 1.844 -17.842 17.544 1.00 88.69 217 SER A C 1
ATOM 1755 O O . SER A 1 217 ? 1.797 -17.443 18.704 1.00 88.69 217 SER A O 1
ATOM 1757 N N . ASP A 1 218 ? 1.950 -17.025 16.501 1.00 87.94 218 ASP A N 1
ATOM 1758 C CA . ASP A 1 218 ? 2.136 -15.583 16.601 1.00 87.94 218 ASP A CA 1
ATOM 1759 C C . ASP A 1 218 ? 0.815 -14.888 16.993 1.00 87.94 218 ASP A C 1
ATOM 1761 O O . ASP A 1 218 ? 0.847 -13.841 17.635 1.00 87.94 218 ASP A O 1
ATOM 1765 N N . ASN A 1 219 ? -0.341 -15.491 16.658 1.00 88.56 219 ASN A N 1
ATOM 1766 C CA . ASN A 1 219 ? -1.691 -14.982 16.939 1.00 88.56 219 ASN A CA 1
ATOM 1767 C C . ASN A 1 219 ? -1.854 -13.495 16.547 1.00 88.56 219 ASN A C 1
ATOM 1769 O O . ASN A 1 219 ? -2.170 -12.659 17.403 1.00 88.56 219 ASN A O 1
ATOM 1773 N N . PRO A 1 220 ? -1.603 -13.151 15.267 1.00 90.94 220 PRO A N 1
ATOM 1774 C CA . PRO A 1 220 ? -1.493 -11.767 14.833 1.00 90.94 220 PRO A CA 1
ATOM 1775 C C . PRO A 1 220 ? -2.836 -11.039 14.880 1.00 90.94 220 PRO A C 1
ATOM 1777 O O . PRO A 1 220 ? -3.903 -11.638 14.701 1.00 90.94 220 PRO A O 1
ATOM 1780 N N . THR A 1 221 ? -2.755 -9.724 15.076 1.00 88.94 221 THR A N 1
ATOM 1781 C CA . THR A 1 221 ? -3.886 -8.799 14.943 1.00 88.94 221 THR A CA 1
ATOM 1782 C C . THR A 1 221 ? -4.001 -8.286 13.511 1.00 88.94 221 THR A C 1
ATOM 1784 O O . THR A 1 221 ? -5.110 -8.169 12.983 1.00 88.94 221 THR A O 1
ATOM 1787 N N . ARG A 1 222 ? -2.861 -8.001 12.870 1.00 90.69 222 ARG A N 1
ATOM 1788 C CA . ARG A 1 222 ? -2.785 -7.505 11.496 1.00 90.69 222 ARG A CA 1
ATOM 1789 C C . ARG A 1 222 ? -1.834 -8.374 10.683 1.00 90.69 222 ARG A C 1
ATOM 1791 O O . ARG A 1 222 ? -0.725 -8.679 11.114 1.00 90.69 222 ARG A O 1
ATOM 1798 N N . ILE A 1 223 ? -2.297 -8.790 9.512 1.00 94.81 223 ILE A N 1
ATOM 1799 C CA . ILE A 1 223 ? -1.498 -9.541 8.544 1.00 94.81 223 ILE A CA 1
ATOM 1800 C C . ILE A 1 223 ? -1.067 -8.579 7.454 1.00 94.81 223 ILE A C 1
ATOM 1802 O O . ILE A 1 223 ? -1.918 -7.914 6.872 1.00 94.81 223 ILE A O 1
ATOM 1806 N N . ILE A 1 224 ? 0.231 -8.525 7.182 1.00 93.19 224 ILE A N 1
ATOM 1807 C CA . ILE A 1 224 ? 0.814 -7.689 6.135 1.00 93.19 224 ILE A CA 1
ATOM 1808 C C . ILE A 1 224 ? 1.202 -8.587 4.963 1.00 93.19 224 ILE A C 1
ATOM 1810 O O . ILE A 1 224 ? 1.753 -9.677 5.146 1.00 93.19 224 ILE A O 1
ATOM 1814 N N . LEU A 1 225 ? 0.897 -8.127 3.757 1.00 94.69 225 LEU A N 1
ATOM 1815 C CA . LEU A 1 225 ? 1.378 -8.698 2.510 1.00 94.69 225 LEU A CA 1
ATOM 1816 C C . LEU A 1 225 ? 1.705 -7.578 1.527 1.00 94.69 225 LEU A C 1
ATOM 1818 O O . LEU A 1 225 ? 1.117 -6.502 1.586 1.00 94.69 225 LEU A O 1
ATOM 1822 N N . HIS A 1 226 ? 2.567 -7.868 0.563 1.00 93.00 226 HIS A N 1
ATOM 1823 C CA . HIS A 1 226 ? 2.800 -6.982 -0.568 1.00 93.00 226 HIS A CA 1
ATOM 1824 C C . HIS A 1 226 ? 1.915 -7.401 -1.743 1.00 93.00 226 HIS A C 1
ATOM 1826 O O . HIS A 1 226 ? 1.764 -8.591 -2.041 1.00 93.00 226 HIS A O 1
ATOM 1832 N N . TYR A 1 227 ? 1.353 -6.428 -2.455 1.00 95.00 227 TYR A N 1
ATOM 1833 C CA . TYR A 1 227 ? 0.477 -6.645 -3.603 1.00 95.00 227 TYR A CA 1
ATOM 1834 C C . TYR A 1 227 ? 1.067 -7.601 -4.666 1.00 95.00 227 TYR A C 1
ATOM 1836 O O . TYR A 1 227 ? 0.337 -8.477 -5.148 1.00 95.00 227 TYR A O 1
ATOM 1844 N N . PRO A 1 228 ? 2.372 -7.551 -5.017 1.00 92.38 228 PRO A N 1
ATOM 1845 C CA . PRO A 1 228 ? 2.947 -8.509 -5.961 1.00 92.38 228 PRO A CA 1
ATOM 1846 C C . PRO A 1 228 ? 2.905 -9.970 -5.482 1.00 92.38 228 PRO A C 1
ATOM 1848 O O . PRO A 1 228 ? 2.890 -10.882 -6.310 1.00 92.38 228 PRO A O 1
ATOM 1851 N N . ASP A 1 229 ? 2.861 -10.204 -4.168 1.00 94.25 229 ASP A N 1
ATOM 1852 C CA . ASP A 1 229 ? 2.768 -11.534 -3.562 1.00 94.25 229 ASP A CA 1
ATOM 1853 C C . ASP A 1 229 ? 1.310 -12.031 -3.453 1.00 94.25 229 ASP A C 1
ATOM 1855 O O . ASP A 1 229 ? 1.066 -13.185 -3.097 1.00 94.25 229 ASP A O 1
ATOM 1859 N N . LEU A 1 230 ? 0.315 -11.211 -3.823 1.00 95.19 230 LEU A N 1
ATOM 1860 C CA . LEU A 1 230 ? -1.098 -11.593 -3.859 1.00 95.19 230 LEU A CA 1
ATOM 1861 C C . LEU A 1 230 ? -1.401 -12.501 -5.065 1.00 95.19 230 LEU A C 1
ATOM 1863 O O . LEU A 1 230 ? -1.730 -12.059 -6.174 1.00 95.19 230 LEU A O 1
ATOM 1867 N N . ASN A 1 231 ? -1.297 -13.805 -4.833 1.00 93.81 231 ASN A N 1
ATOM 1868 C CA . ASN A 1 231 ? -1.556 -14.883 -5.786 1.00 93.81 231 ASN A CA 1
ATOM 1869 C C . ASN A 1 231 ? -2.423 -15.983 -5.143 1.00 93.81 231 ASN A C 1
ATOM 1871 O O . ASN A 1 231 ? -2.910 -15.823 -4.028 1.00 93.81 231 ASN A O 1
ATOM 1875 N N . GLU A 1 232 ? -2.647 -17.101 -5.834 1.00 94.06 232 GLU A N 1
ATOM 1876 C CA . GLU A 1 232 ? -3.493 -18.194 -5.330 1.00 94.06 232 GLU A CA 1
ATOM 1877 C C . GLU A 1 232 ? -3.017 -18.807 -4.001 1.00 94.06 232 GLU A C 1
ATOM 1879 O O . GLU A 1 232 ? -3.851 -19.171 -3.169 1.00 94.06 232 GLU A O 1
ATOM 1884 N N . PHE A 1 233 ? -1.702 -18.862 -3.761 1.00 93.81 233 PHE A N 1
ATOM 1885 C CA . PHE A 1 233 ? -1.128 -19.366 -2.511 1.00 93.81 233 PHE A CA 1
ATOM 1886 C C . PHE A 1 233 ? -1.479 -18.437 -1.351 1.00 93.81 233 PHE A C 1
ATOM 1888 O O . PHE A 1 233 ? -2.033 -18.875 -0.340 1.00 93.81 233 PHE A O 1
ATOM 1895 N N . THR A 1 234 ? -1.236 -17.138 -1.537 1.00 95.44 234 THR A N 1
ATOM 1896 C CA . THR A 1 234 ? -1.578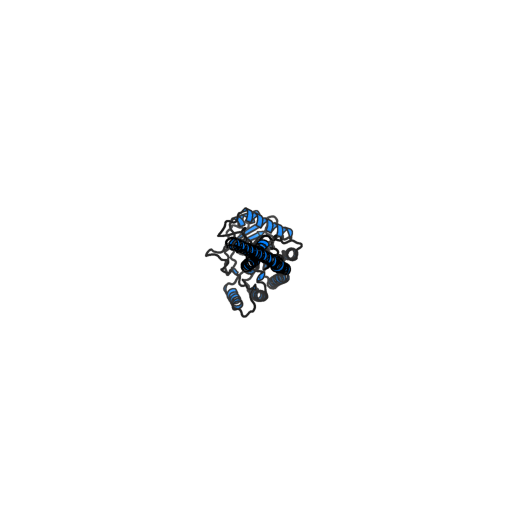 -16.092 -0.567 1.00 95.44 234 THR A CA 1
ATOM 1897 C C . THR A 1 234 ? -3.079 -16.041 -0.317 1.00 95.44 234 THR A C 1
ATOM 1899 O O . THR A 1 234 ? -3.503 -15.977 0.833 1.00 95.44 234 THR A O 1
ATOM 1902 N N . LYS A 1 235 ? -3.904 -16.163 -1.365 1.00 96.81 235 LYS A N 1
ATOM 1903 C CA . LYS A 1 235 ? -5.367 -16.200 -1.231 1.00 96.81 235 LYS A CA 1
ATOM 1904 C C . LYS A 1 235 ? -5.824 -17.336 -0.314 1.00 96.81 235 LYS A C 1
ATOM 1906 O O . LYS A 1 235 ? -6.553 -17.092 0.642 1.00 96.81 235 LYS A O 1
ATOM 1911 N N . ARG A 1 236 ? -5.331 -18.558 -0.542 1.00 95.06 236 ARG A N 1
ATOM 1912 C CA . ARG A 1 236 ? -5.622 -19.718 0.319 1.00 95.06 236 ARG A CA 1
ATOM 1913 C C . ARG A 1 236 ? -5.132 -19.529 1.752 1.00 95.06 236 ARG A C 1
ATOM 1915 O O . ARG A 1 236 ? -5.811 -19.930 2.687 1.00 95.06 236 ARG A O 1
ATOM 1922 N N . PHE A 1 237 ? -3.945 -18.954 1.935 1.00 96.00 237 PHE A N 1
ATOM 1923 C CA . PHE A 1 237 ? -3.425 -18.646 3.269 1.00 96.00 237 PHE A CA 1
ATOM 1924 C C . PHE A 1 237 ? -4.333 -17.652 4.008 1.00 96.00 237 PHE A C 1
ATOM 1926 O O . PHE A 1 237 ? -4.706 -17.899 5.153 1.00 96.00 237 PHE A O 1
ATOM 1933 N N . LEU A 1 238 ? -4.738 -16.565 3.345 1.00 97.81 238 LEU A N 1
ATOM 1934 C CA . LEU A 1 238 ? -5.610 -15.548 3.929 1.00 97.81 238 LEU A CA 1
ATOM 1935 C C . LEU A 1 238 ? -6.993 -16.105 4.278 1.00 97.81 238 LEU A C 1
ATOM 1937 O O . LEU A 1 238 ? -7.523 -15.749 5.325 1.00 97.81 238 LEU A O 1
ATOM 1941 N N . GLU A 1 239 ? -7.550 -17.014 3.471 1.00 97.56 239 GLU A N 1
ATOM 1942 C CA . GLU A 1 239 ? -8.802 -17.712 3.798 1.00 97.56 239 GLU A CA 1
ATOM 1943 C C . GLU A 1 239 ? -8.720 -18.512 5.105 1.00 97.56 239 GLU A C 1
ATOM 1945 O O . GLU A 1 239 ? -9.703 -18.578 5.840 1.00 97.56 239 GLU A O 1
ATOM 1950 N N . GLU A 1 240 ? -7.566 -19.098 5.431 1.00 95.94 240 GLU A N 1
ATOM 1951 C CA . GLU A 1 240 ? -7.352 -19.732 6.737 1.00 95.94 240 GLU A CA 1
ATOM 1952 C C . GLU A 1 240 ? -7.117 -18.699 7.840 1.00 95.94 240 GLU A C 1
ATOM 1954 O O . GLU A 1 240 ? -7.617 -18.854 8.956 1.00 95.94 240 GLU A O 1
ATOM 1959 N N . ALA A 1 241 ? -6.393 -17.626 7.530 1.00 96.56 241 ALA A N 1
ATOM 1960 C CA . ALA A 1 241 ? -6.021 -16.617 8.506 1.00 96.56 241 ALA A CA 1
ATOM 1961 C C . ALA A 1 241 ? -7.213 -15.817 9.042 1.00 96.56 241 ALA A C 1
ATOM 1963 O O . ALA A 1 241 ? -7.318 -15.619 10.252 1.00 96.56 241 ALA A O 1
ATOM 1964 N N . VAL A 1 242 ? -8.165 -15.438 8.186 1.00 96.81 242 VAL A N 1
ATOM 1965 C CA . VAL A 1 242 ? -9.369 -14.693 8.606 1.00 96.81 242 VAL A CA 1
ATOM 1966 C C . VAL A 1 242 ? -10.309 -15.489 9.511 1.00 96.81 242 VAL A C 1
ATOM 1968 O O . VAL A 1 242 ? -11.179 -14.907 10.150 1.00 96.81 242 VAL A O 1
ATOM 1971 N N . LYS A 1 243 ? -10.137 -16.814 9.614 1.00 95.56 243 LYS A N 1
ATOM 1972 C CA . LYS A 1 243 ? -10.897 -17.639 10.566 1.00 95.56 243 LYS A CA 1
ATOM 1973 C C . LYS A 1 243 ? -10.432 -17.428 12.008 1.00 95.56 243 LYS A C 1
ATOM 1975 O O . LYS A 1 243 ? -11.136 -17.821 12.938 1.00 95.56 243 LYS A O 1
ATOM 1980 N N . MET A 1 244 ? -9.244 -16.855 12.215 1.00 94.38 244 MET A N 1
ATOM 1981 C CA . MET A 1 244 ? -8.719 -16.589 13.548 1.00 94.38 244 MET A CA 1
ATOM 1982 C C . MET A 1 244 ? -9.372 -15.340 14.149 1.00 94.38 244 MET A C 1
ATOM 1984 O O . MET A 1 244 ? -9.259 -14.262 13.572 1.00 94.38 244 MET A O 1
ATOM 1988 N N . PRO A 1 245 ? -9.968 -15.422 15.355 1.00 91.75 245 PRO A N 1
ATOM 1989 C CA . PRO A 1 245 ? -10.598 -14.264 15.989 1.00 91.75 245 PRO A CA 1
ATOM 1990 C C . PRO A 1 245 ? -9.641 -13.106 16.295 1.00 91.75 245 PRO A C 1
ATOM 1992 O O . PRO A 1 245 ? -10.111 -11.989 16.515 1.00 91.75 245 PRO A O 1
ATOM 1995 N N . SER A 1 246 ? -8.331 -13.370 16.369 1.00 91.69 246 SER A N 1
ATOM 1996 C CA . SER A 1 246 ? -7.305 -12.351 16.600 1.00 91.69 246 SER A CA 1
ATOM 1997 C C . SER A 1 246 ? -7.120 -11.435 15.397 1.00 91.69 246 SER A C 1
ATOM 1999 O O . SER A 1 246 ? -6.885 -10.249 15.591 1.00 91.69 246 SER A O 1
ATOM 2001 N N . VAL A 1 247 ? -7.273 -11.960 14.178 1.00 94.31 247 VAL A N 1
ATOM 2002 C CA . VAL A 1 247 ? -7.037 -11.220 12.939 1.00 94.31 247 VAL A CA 1
ATOM 2003 C C . VAL A 1 247 ? -8.171 -10.220 12.743 1.00 94.31 247 VAL A C 1
ATOM 2005 O O . VAL A 1 247 ? -9.339 -10.590 12.626 1.00 94.31 247 VAL A O 1
ATOM 2008 N N . LYS A 1 248 ? -7.822 -8.933 12.745 1.00 92.88 248 LYS A N 1
ATOM 2009 C CA . LYS A 1 248 ? -8.750 -7.811 12.549 1.00 92.88 248 LYS A CA 1
ATOM 2010 C C . LYS A 1 248 ? -8.478 -7.033 11.278 1.00 92.88 248 LYS A C 1
ATOM 2012 O O . LYS A 1 248 ? -9.397 -6.382 10.788 1.00 92.88 248 LYS A O 1
ATOM 2017 N N . ILE A 1 249 ? -7.251 -7.100 10.758 1.00 94.06 249 ILE A N 1
ATOM 2018 C CA . ILE A 1 249 ? -6.821 -6.317 9.599 1.00 94.06 249 ILE A CA 1
ATOM 2019 C C . ILE A 1 249 ? -5.972 -7.175 8.662 1.00 94.06 249 ILE A C 1
ATOM 2021 O O . ILE A 1 249 ? -5.066 -7.884 9.102 1.00 94.06 249 ILE A O 1
ATOM 2025 N N . ILE A 1 250 ? -6.245 -7.070 7.366 1.00 97.00 250 ILE A N 1
ATOM 2026 C CA . ILE A 1 250 ? -5.354 -7.496 6.290 1.00 97.00 250 ILE A CA 1
ATOM 2027 C C . ILE A 1 250 ? -4.842 -6.236 5.603 1.00 97.00 250 ILE A C 1
ATOM 2029 O O . ILE A 1 250 ? -5.626 -5.500 5.012 1.00 97.00 250 ILE A O 1
ATOM 2033 N N . ARG A 1 251 ? -3.538 -6.000 5.673 1.00 95.31 251 ARG A N 1
ATOM 2034 C CA . ARG A 1 251 ? -2.851 -4.872 5.054 1.00 95.31 251 ARG A CA 1
ATOM 2035 C C . ARG A 1 251 ? -2.129 -5.328 3.792 1.00 95.31 251 ARG A C 1
ATOM 2037 O O . ARG A 1 251 ? -1.344 -6.270 3.841 1.00 95.31 251 ARG A O 1
ATOM 2044 N N . CYS A 1 252 ? -2.423 -4.675 2.673 1.00 97.00 252 CYS A N 1
ATOM 2045 C CA . CYS A 1 252 ? -1.828 -4.954 1.374 1.00 97.00 252 CYS A CA 1
ATOM 2046 C C . CYS A 1 252 ? -1.014 -3.747 0.897 1.00 97.00 252 CYS A C 1
ATOM 2048 O O . CYS A 1 252 ? -1.593 -2.764 0.429 1.00 97.00 252 CYS A O 1
ATOM 2050 N N . ASP A 1 253 ? 0.307 -3.871 0.989 1.00 94.06 253 ASP A N 1
ATOM 2051 C CA . ASP A 1 253 ? 1.298 -2.859 0.616 1.00 94.06 253 ASP A CA 1
ATOM 2052 C C . ASP A 1 253 ? 1.573 -2.860 -0.886 1.00 94.06 253 ASP A C 1
ATOM 2054 O O . ASP A 1 253 ? 1.203 -3.790 -1.607 1.00 94.06 253 ASP A O 1
ATOM 2058 N N . ASP A 1 254 ? 2.225 -1.804 -1.368 1.00 91.88 254 ASP A N 1
ATOM 2059 C CA . ASP A 1 254 ? 2.649 -1.645 -2.761 1.00 91.88 254 ASP A CA 1
ATOM 2060 C C . ASP A 1 254 ? 1.531 -1.680 -3.814 1.00 91.88 254 ASP A C 1
ATOM 2062 O O . ASP A 1 254 ? 1.764 -2.071 -4.964 1.00 91.88 254 ASP A O 1
ATOM 2066 N N . ILE A 1 255 ? 0.318 -1.232 -3.474 1.00 94.81 255 ILE A N 1
ATOM 2067 C CA . ILE A 1 255 ? -0.725 -1.025 -4.486 1.00 94.81 255 ILE A CA 1
ATOM 2068 C C . ILE A 1 255 ? -0.348 0.194 -5.340 1.00 94.81 255 ILE A C 1
ATOM 2070 O O . ILE A 1 255 ? -0.195 1.308 -4.842 1.00 94.81 255 ILE A O 1
ATOM 2074 N N . LYS A 1 256 ? -0.204 -0.030 -6.647 1.00 92.12 256 LYS A N 1
ATOM 2075 C CA . LYS A 1 256 ? 0.239 0.947 -7.662 1.00 92.12 256 LYS A CA 1
ATOM 2076 C C . LYS A 1 256 ? -0.783 1.079 -8.790 1.00 92.12 256 LYS A C 1
ATOM 2078 O O . LYS A 1 256 ? -1.662 0.229 -8.915 1.00 92.12 256 LYS A O 1
ATOM 2083 N N . SER A 1 257 ? -0.689 2.117 -9.624 1.00 89.38 257 SER A N 1
ATOM 2084 C CA . SER A 1 257 ? -1.698 2.426 -10.659 1.00 89.38 257 SER A CA 1
ATOM 2085 C C . SER A 1 257 ? -1.977 1.292 -11.658 1.00 89.38 257 SER A C 1
ATOM 2087 O O . SER A 1 257 ? -3.083 1.222 -12.195 1.00 89.38 257 SER A O 1
ATOM 2089 N N . ASP A 1 258 ? -1.018 0.391 -11.872 1.00 86.38 258 ASP A N 1
ATOM 2090 C CA . ASP A 1 258 ? -1.097 -0.779 -12.750 1.00 86.38 258 ASP A CA 1
ATOM 2091 C C . ASP A 1 258 ? -1.588 -2.058 -12.043 1.00 86.38 258 ASP A C 1
ATOM 2093 O O . ASP A 1 258 ? -1.607 -3.137 -12.639 1.00 86.38 258 ASP A O 1
ATOM 2097 N N . SER A 1 259 ? -2.015 -1.948 -10.783 1.00 91.94 259 SER A N 1
ATOM 2098 C CA . SER A 1 259 ? -2.562 -3.069 -10.019 1.00 91.94 259 SER A CA 1
ATOM 2099 C C . SER A 1 259 ? -3.865 -3.587 -10.638 1.00 91.94 259 SER A C 1
ATOM 2101 O O . SER A 1 259 ? -4.771 -2.836 -10.997 1.00 91.94 259 SER A O 1
ATOM 2103 N N . ASP A 1 260 ? -3.975 -4.908 -10.712 1.00 93.94 260 ASP A N 1
ATOM 2104 C CA . ASP A 1 260 ? -5.155 -5.656 -11.116 1.00 93.94 260 ASP A CA 1
ATOM 2105 C C . ASP A 1 260 ? -6.241 -5.529 -10.044 1.00 93.94 260 ASP A C 1
ATOM 2107 O O . ASP A 1 260 ? -6.176 -6.135 -8.968 1.00 93.94 260 ASP A O 1
ATOM 2111 N N . LEU A 1 261 ? -7.265 -4.747 -10.379 1.00 95.31 261 LEU A N 1
ATOM 2112 C CA . LEU A 1 261 ? -8.397 -4.464 -9.504 1.00 95.31 261 LEU A CA 1
ATOM 2113 C C . LEU A 1 261 ? -9.134 -5.735 -9.068 1.00 95.31 261 LEU A C 1
ATOM 2115 O O . LEU A 1 261 ? -9.627 -5.775 -7.949 1.00 95.31 261 LEU A O 1
ATOM 2119 N N . SER A 1 262 ? -9.130 -6.809 -9.868 1.00 96.31 262 SER A N 1
ATOM 2120 C CA . SER A 1 262 ? -9.804 -8.061 -9.495 1.00 96.31 262 SER A CA 1
ATOM 2121 C C . SER A 1 262 ? -9.170 -8.740 -8.275 1.00 96.31 262 SER A C 1
ATOM 2123 O O . SER A 1 262 ? -9.839 -9.449 -7.517 1.00 96.31 262 SER A O 1
ATOM 2125 N N . LYS A 1 263 ? -7.867 -8.523 -8.047 1.00 96.12 263 LYS A N 1
ATOM 2126 C CA . LYS A 1 263 ? -7.187 -9.002 -6.840 1.00 96.12 263 LYS A CA 1
ATOM 2127 C C . LYS A 1 263 ? -7.560 -8.169 -5.618 1.00 96.12 263 LYS A C 1
ATOM 2129 O O . LYS A 1 263 ? -7.703 -8.734 -4.535 1.00 96.12 263 LYS A O 1
ATOM 2134 N N . ILE A 1 264 ? -7.725 -6.861 -5.807 1.00 97.12 264 ILE A N 1
ATOM 2135 C CA . ILE A 1 264 ? -8.140 -5.925 -4.760 1.00 97.12 264 ILE A CA 1
ATOM 2136 C C . ILE A 1 264 ? -9.595 -6.204 -4.363 1.00 97.12 264 ILE A C 1
ATOM 2138 O O . ILE A 1 264 ? -9.866 -6.395 -3.181 1.00 97.12 264 ILE A O 1
ATOM 2142 N N . ASP A 1 265 ? -10.495 -6.360 -5.339 1.00 97.19 265 ASP A N 1
ATOM 2143 C CA . ASP A 1 265 ? -11.892 -6.762 -5.126 1.00 97.19 265 ASP A CA 1
ATOM 2144 C C . ASP A 1 265 ? -11.979 -8.046 -4.300 1.00 97.19 265 ASP A C 1
ATOM 2146 O O . ASP A 1 265 ? -12.699 -8.114 -3.306 1.00 97.19 265 ASP A O 1
ATOM 2150 N N . TRP A 1 266 ? -11.177 -9.055 -4.656 1.00 98.00 266 TRP A N 1
ATOM 2151 C CA . TRP A 1 266 ? -11.143 -10.312 -3.914 1.00 98.00 266 TRP A CA 1
ATOM 2152 C C . TRP A 1 266 ? -10.740 -10.123 -2.442 1.00 98.00 266 TRP A C 1
ATOM 2154 O O . TRP A 1 266 ? -11.322 -10.769 -1.567 1.00 98.00 266 TRP A O 1
ATOM 2164 N N . LEU A 1 267 ? -9.762 -9.251 -2.154 1.00 97.69 267 LEU A N 1
ATOM 2165 C CA . LEU A 1 267 ? -9.362 -8.942 -0.778 1.00 97.69 267 LEU A CA 1
ATOM 2166 C C . LEU A 1 267 ? -10.501 -8.268 -0.015 1.00 97.69 267 LEU A C 1
ATOM 2168 O O . LEU A 1 267 ? -10.830 -8.706 1.086 1.00 97.69 267 LEU A O 1
ATOM 2172 N N . ILE A 1 268 ? -11.127 -7.249 -0.609 1.00 97.31 268 ILE A N 1
ATOM 2173 C CA . ILE A 1 268 ? -12.262 -6.537 -0.009 1.00 97.31 268 ILE A CA 1
ATOM 2174 C C . ILE A 1 268 ? -13.410 -7.511 0.286 1.00 97.31 268 ILE A C 1
ATOM 2176 O O . ILE A 1 268 ? -13.947 -7.517 1.395 1.00 97.31 268 ILE A O 1
ATOM 2180 N N . ASP A 1 269 ? -13.744 -8.393 -0.656 1.00 97.94 269 ASP A N 1
ATOM 2181 C CA . ASP A 1 269 ? -14.779 -9.413 -0.480 1.00 97.94 269 ASP A CA 1
ATOM 2182 C C . ASP A 1 269 ? -14.428 -10.434 0.607 1.00 97.94 269 ASP A C 1
ATOM 2184 O O . ASP A 1 269 ? -15.312 -10.933 1.312 1.00 97.94 269 ASP A O 1
ATOM 2188 N N . LEU A 1 270 ? -13.149 -10.785 0.767 1.00 97.88 270 LEU A N 1
ATOM 2189 C CA . LEU A 1 270 ? -12.701 -11.611 1.886 1.00 97.88 270 LEU A CA 1
ATOM 2190 C C . LEU A 1 270 ? -12.917 -10.885 3.222 1.00 97.88 270 LEU A C 1
ATOM 2192 O O . LEU A 1 270 ? -13.475 -11.485 4.143 1.00 97.88 270 LEU A O 1
ATOM 2196 N N . GLY A 1 271 ? -12.528 -9.610 3.307 1.00 96.44 271 GLY A N 1
ATOM 2197 C CA . GLY A 1 271 ? -12.714 -8.774 4.493 1.00 96.44 271 GLY A CA 1
ATOM 2198 C C . GLY A 1 271 ? -14.182 -8.640 4.890 1.00 96.44 271 GLY A C 1
ATOM 2199 O O . GLY A 1 271 ? -14.554 -8.979 6.014 1.00 96.44 271 GLY A O 1
ATOM 2200 N N . LYS A 1 272 ? -15.042 -8.267 3.933 1.00 95.75 272 LYS A N 1
ATOM 2201 C CA . LYS A 1 272 ? -16.499 -8.141 4.119 1.00 95.75 272 LYS A CA 1
ATOM 2202 C C . LYS A 1 272 ? -17.128 -9.428 4.656 1.00 95.75 272 LYS A C 1
ATOM 2204 O O . LYS A 1 272 ? -17.872 -9.392 5.633 1.00 95.75 272 LYS A O 1
ATOM 2209 N N . ARG A 1 273 ? -16.815 -10.584 4.057 1.00 96.44 273 ARG A N 1
ATOM 2210 C CA . ARG A 1 273 ? -17.400 -11.882 4.454 1.00 96.44 273 ARG A CA 1
ATOM 2211 C C . ARG A 1 273 ? -16.965 -12.357 5.842 1.00 96.44 273 ARG A C 1
ATOM 2213 O O . ARG A 1 273 ? -17.673 -13.167 6.434 1.00 96.44 273 ARG A O 1
ATOM 2220 N N . ASN A 1 274 ? -15.828 -11.878 6.345 1.00 96.06 274 ASN A N 1
ATOM 2221 C CA . ASN A 1 274 ? -15.258 -12.310 7.624 1.00 96.06 274 ASN A CA 1
ATOM 2222 C C . ASN A 1 274 ? -15.232 -11.200 8.687 1.00 96.06 274 ASN A C 1
ATOM 2224 O O . ASN A 1 274 ? -14.716 -11.424 9.778 1.00 96.06 274 ASN A O 1
ATOM 2228 N N . ASN A 1 275 ? -15.809 -10.028 8.397 1.00 93.12 275 ASN A N 1
ATOM 2229 C CA . ASN A 1 275 ? -15.783 -8.849 9.264 1.00 93.12 275 ASN A CA 1
ATOM 2230 C C . ASN A 1 275 ? -14.354 -8.449 9.693 1.00 93.12 275 ASN A C 1
ATOM 2232 O O . ASN A 1 275 ? -14.067 -8.230 10.872 1.00 93.12 275 ASN A O 1
ATOM 2236 N N . VAL A 1 276 ? -13.454 -8.398 8.711 1.00 94.44 276 VAL A N 1
ATOM 2237 C CA . VAL A 1 276 ? -12.041 -8.020 8.841 1.00 94.44 276 VAL A CA 1
ATOM 2238 C C . VAL A 1 276 ? -11.806 -6.778 7.987 1.00 94.44 276 VAL A C 1
ATOM 2240 O O . VAL A 1 276 ? -12.307 -6.701 6.865 1.00 94.44 276 VAL A O 1
ATOM 2243 N N . PHE A 1 277 ? -11.056 -5.804 8.503 1.00 95.44 277 PHE A N 1
ATOM 2244 C CA . PHE A 1 277 ? -10.673 -4.634 7.718 1.00 95.44 277 PHE A CA 1
ATOM 2245 C C . PHE A 1 277 ? -9.623 -4.998 6.672 1.00 95.44 277 PHE A C 1
ATOM 2247 O O . PHE A 1 277 ? -8.714 -5.783 6.932 1.00 95.44 277 PHE A O 1
ATOM 2254 N N . VAL A 1 278 ? -9.725 -4.388 5.501 1.00 97.31 278 VAL A N 1
ATOM 2255 C CA . VAL A 1 278 ? -8.765 -4.510 4.410 1.00 97.31 278 VAL A CA 1
ATOM 2256 C C . VAL A 1 278 ? -8.126 -3.153 4.203 1.00 97.31 278 VAL A C 1
ATOM 2258 O O . VAL A 1 278 ? -8.773 -2.222 3.737 1.00 97.31 278 VAL A O 1
ATOM 2261 N N . GLU A 1 279 ? -6.860 -3.045 4.573 1.00 96.69 279 GLU A N 1
ATOM 2262 C CA . GLU A 1 279 ? -6.057 -1.843 4.439 1.00 96.69 279 GLU A CA 1
ATOM 2263 C C . GLU A 1 279 ? -5.318 -1.863 3.095 1.00 96.69 279 GLU A C 1
ATOM 2265 O O . GLU A 1 279 ? -4.395 -2.647 2.877 1.00 96.69 279 GLU A O 1
ATOM 2270 N N . LEU A 1 280 ? -5.774 -1.022 2.170 1.00 97.69 280 LEU A N 1
ATOM 2271 C CA . LEU A 1 280 ? -5.208 -0.804 0.847 1.00 97.69 280 LEU A CA 1
ATOM 2272 C C . LEU A 1 280 ? -4.140 0.285 0.948 1.00 97.69 280 LEU A C 1
ATOM 2274 O O . LEU A 1 280 ? -4.463 1.473 1.032 1.00 97.69 280 LEU A O 1
ATOM 2278 N N . VAL A 1 281 ? -2.875 -0.125 0.953 1.00 96.12 281 VAL A N 1
ATOM 2279 C CA . VAL A 1 281 ? -1.726 0.756 1.160 1.00 96.12 281 VAL A CA 1
ATOM 2280 C C . VAL A 1 281 ? -1.119 1.097 -0.202 1.00 96.12 281 VAL A C 1
ATOM 2282 O O . VAL A 1 281 ? -0.549 0.257 -0.899 1.00 96.12 281 VAL A O 1
ATOM 2285 N N . VAL A 1 282 ? -1.338 2.343 -0.624 1.00 96.31 282 VAL A N 1
ATOM 2286 C CA . VAL A 1 282 ? -1.175 2.790 -2.011 1.00 96.31 282 VAL A CA 1
ATOM 2287 C C . VAL A 1 282 ? 0.056 3.673 -2.152 1.00 96.31 282 VAL A C 1
ATOM 2289 O O . VAL A 1 282 ? 0.187 4.683 -1.458 1.00 96.31 282 VAL A O 1
ATOM 2292 N N . VAL A 1 283 ? 0.912 3.344 -3.118 1.00 94.00 283 VAL A N 1
ATOM 2293 C CA . VAL A 1 283 ? 1.986 4.228 -3.581 1.00 94.00 283 VAL A CA 1
ATOM 2294 C C . VAL A 1 283 ? 1.419 5.084 -4.721 1.00 94.00 283 VAL A C 1
ATOM 2296 O O . VAL A 1 283 ? 1.072 4.547 -5.778 1.00 94.00 283 VAL A O 1
ATOM 2299 N N . PRO A 1 284 ? 1.278 6.409 -4.540 1.00 90.62 284 PRO A N 1
ATOM 2300 C CA . PRO A 1 284 ? 0.568 7.263 -5.488 1.00 90.62 284 PRO A CA 1
ATOM 2301 C C . PRO A 1 284 ? 1.370 7.567 -6.756 1.00 90.62 284 PRO A C 1
ATOM 2303 O O . PRO A 1 284 ? 0.813 8.155 -7.679 1.00 90.62 284 PRO A O 1
ATOM 2306 N N . THR A 1 285 ? 2.646 7.182 -6.831 1.00 86.19 285 THR A N 1
ATOM 2307 C CA . THR A 1 285 ? 3.421 7.251 -8.072 1.00 86.19 285 THR A CA 1
ATOM 2308 C C . THR A 1 285 ? 3.879 5.891 -8.547 1.00 86.19 285 THR A C 1
ATOM 2310 O O . THR A 1 285 ? 4.189 4.991 -7.766 1.00 86.19 285 THR A O 1
ATOM 2313 N N . VAL A 1 286 ? 3.979 5.769 -9.865 1.00 68.62 286 VAL A N 1
ATOM 2314 C CA . VAL A 1 286 ? 4.617 4.629 -10.509 1.00 68.62 286 VAL A CA 1
ATOM 2315 C C . VAL A 1 286 ? 5.656 5.168 -11.473 1.00 68.62 286 VAL A C 1
ATOM 2317 O O . VAL A 1 286 ? 5.393 6.104 -12.228 1.00 68.62 286 VAL A O 1
ATOM 2320 N N . VAL A 1 287 ? 6.859 4.596 -11.460 1.00 59.00 287 VAL A N 1
ATOM 2321 C CA . VAL A 1 287 ? 7.770 4.768 -12.594 1.00 59.00 287 VAL A CA 1
ATOM 2322 C C . VAL A 1 287 ? 7.137 3.979 -13.738 1.00 59.00 287 VAL A C 1
ATOM 2324 O O . VAL A 1 287 ? 7.000 2.762 -13.584 1.00 59.00 287 VAL A O 1
ATOM 2327 N N . PRO A 1 288 ? 6.716 4.613 -14.849 1.00 53.69 288 PRO A N 1
ATOM 2328 C CA . PRO A 1 288 ? 6.095 3.894 -15.948 1.00 53.69 288 PRO A CA 1
ATOM 2329 C C . PRO A 1 288 ? 7.024 2.762 -16.356 1.00 53.69 288 PRO A C 1
ATOM 2331 O O . PRO A 1 288 ? 8.156 3.007 -16.777 1.00 53.69 288 PRO A O 1
ATOM 2334 N N . SER A 1 289 ? 6.589 1.511 -16.212 1.00 49.25 289 SER A N 1
ATOM 2335 C CA . SER A 1 289 ? 7.376 0.433 -16.791 1.00 49.25 289 SER A CA 1
ATOM 2336 C C . SER A 1 289 ? 7.332 0.633 -18.303 1.00 49.25 289 SER A C 1
ATOM 2338 O O . SER A 1 289 ? 6.258 0.765 -18.897 1.00 49.25 289 SER A O 1
ATOM 2340 N N . ILE A 1 290 ? 8.501 0.724 -18.945 1.00 53.91 290 ILE A N 1
ATOM 2341 C CA . ILE A 1 290 ? 8.553 0.687 -20.407 1.00 53.91 290 ILE A CA 1
ATOM 2342 C C . ILE A 1 290 ? 7.823 -0.589 -20.808 1.00 53.91 290 ILE A C 1
ATOM 2344 O O . ILE A 1 290 ? 8.263 -1.682 -20.439 1.00 53.91 290 ILE A O 1
ATOM 2348 N N . ALA A 1 291 ? 6.713 -0.438 -21.536 1.00 55.62 291 ALA A N 1
ATOM 2349 C CA . ALA A 1 291 ? 5.875 -1.563 -21.913 1.00 55.62 291 ALA A CA 1
ATOM 2350 C C . ALA A 1 291 ? 6.754 -2.699 -22.477 1.00 55.62 291 ALA A C 1
ATOM 2352 O O . ALA A 1 291 ? 7.684 -2.411 -23.242 1.00 55.62 291 ALA A O 1
ATOM 2353 N N . PRO A 1 292 ? 6.498 -3.980 -22.147 1.00 54.62 292 PRO A N 1
ATOM 2354 C CA . PRO A 1 292 ? 7.397 -5.075 -22.521 1.00 54.62 292 PRO A CA 1
ATOM 2355 C C . PRO A 1 292 ? 7.739 -5.111 -24.019 1.00 54.62 292 PRO A C 1
ATOM 2357 O O . PRO A 1 292 ? 8.874 -5.407 -24.403 1.00 54.62 292 PRO A O 1
ATOM 2360 N N . TRP A 1 293 ? 6.783 -4.731 -24.876 1.00 60.47 293 TRP A N 1
ATOM 2361 C CA . TRP A 1 293 ? 6.982 -4.607 -26.321 1.00 60.47 293 TRP A CA 1
ATOM 2362 C C . TRP A 1 293 ? 7.940 -3.468 -26.694 1.00 60.47 293 TRP A C 1
ATOM 2364 O O . TRP A 1 293 ? 8.781 -3.653 -27.568 1.00 60.47 293 TRP A O 1
ATOM 2374 N N . ALA A 1 294 ? 7.866 -2.319 -26.020 1.00 61.62 294 ALA A N 1
ATOM 2375 C CA . ALA A 1 294 ? 8.731 -1.171 -26.265 1.00 61.62 294 ALA A CA 1
ATOM 2376 C C . ALA A 1 294 ? 10.165 -1.465 -25.810 1.00 61.62 294 ALA A C 1
ATOM 2378 O O . ALA A 1 294 ? 11.105 -1.192 -26.553 1.00 61.62 294 ALA A O 1
ATOM 2379 N N . ARG A 1 295 ? 10.343 -2.133 -24.660 1.00 63.34 295 ARG A N 1
ATOM 2380 C CA . ARG A 1 295 ? 11.659 -2.618 -24.208 1.00 63.34 295 ARG A CA 1
ATOM 2381 C C . ARG A 1 295 ? 12.244 -3.618 -25.209 1.00 63.34 295 ARG A C 1
ATOM 2383 O O . ARG A 1 295 ? 13.404 -3.505 -25.598 1.00 63.34 295 ARG A O 1
ATOM 2390 N N . THR A 1 296 ? 11.425 -4.552 -25.692 1.00 68.38 296 THR A N 1
ATOM 2391 C CA . THR A 1 296 ? 11.832 -5.505 -26.736 1.00 68.38 296 THR A CA 1
ATOM 2392 C C . THR A 1 296 ? 12.240 -4.782 -28.021 1.00 68.38 296 THR A C 1
ATOM 2394 O O . THR A 1 296 ? 13.265 -5.109 -28.612 1.00 68.38 296 THR A O 1
ATOM 2397 N N . LEU A 1 297 ? 11.487 -3.764 -28.439 1.00 73.06 297 LEU A N 1
ATOM 2398 C CA . LEU A 1 297 ? 11.756 -2.995 -29.652 1.00 73.06 297 LEU A CA 1
ATOM 2399 C C . LEU A 1 297 ? 13.029 -2.146 -29.528 1.00 73.06 297 LEU A C 1
ATOM 2401 O O . LEU A 1 297 ? 13.810 -2.090 -30.476 1.00 73.06 297 LEU A O 1
ATOM 2405 N N . ILE A 1 298 ? 13.297 -1.558 -28.358 1.00 71.31 298 ILE A N 1
ATOM 2406 C CA . ILE A 1 298 ? 14.561 -0.871 -28.047 1.00 71.31 298 ILE A CA 1
ATOM 2407 C C . ILE A 1 298 ? 15.738 -1.852 -28.134 1.00 71.31 298 ILE A C 1
ATOM 2409 O O . ILE A 1 298 ? 16.714 -1.574 -28.827 1.00 71.31 298 ILE A O 1
ATOM 2413 N N . HIS A 1 299 ? 15.635 -3.037 -27.527 1.00 66.31 299 HIS A N 1
ATOM 2414 C CA . HIS A 1 299 ? 16.690 -4.049 -27.634 1.00 66.31 299 HIS A CA 1
ATOM 2415 C C . HIS A 1 299 ? 16.913 -4.509 -29.079 1.00 66.31 299 HIS A C 1
ATOM 2417 O O . HIS A 1 299 ? 18.049 -4.524 -29.553 1.00 66.31 299 HIS A O 1
ATOM 2423 N N . VAL A 1 300 ? 15.846 -4.864 -29.801 1.00 76.19 300 VAL A N 1
ATOM 2424 C CA . VAL A 1 300 ? 15.937 -5.335 -31.191 1.00 76.19 300 VAL A CA 1
ATOM 2425 C C . VAL A 1 300 ? 16.519 -4.248 -32.091 1.00 76.19 300 VAL A C 1
ATOM 2427 O O . VAL A 1 300 ? 17.443 -4.524 -32.855 1.00 76.19 300 VAL A O 1
ATOM 2430 N N . SER A 1 301 ? 16.038 -3.008 -31.977 1.00 77.25 301 SER A N 1
ATOM 2431 C CA . SER A 1 301 ? 16.563 -1.878 -32.752 1.00 77.25 301 SER A CA 1
ATOM 2432 C C . SER A 1 301 ? 18.027 -1.582 -32.431 1.00 77.25 301 SER A C 1
ATOM 2434 O O . SER A 1 301 ? 18.800 -1.312 -33.350 1.00 77.25 301 SER A O 1
ATOM 2436 N N . TRP A 1 302 ? 18.450 -1.724 -31.173 1.00 78.62 302 TRP A N 1
ATOM 2437 C CA . TRP A 1 302 ? 19.851 -1.579 -30.788 1.00 78.62 302 TRP A CA 1
ATOM 2438 C C . TRP A 1 302 ? 20.742 -2.650 -31.420 1.00 78.62 302 TRP A C 1
ATOM 2440 O O . TRP A 1 302 ? 21.767 -2.333 -32.025 1.00 78.62 302 TRP A O 1
ATOM 2450 N N . TYR A 1 303 ? 20.342 -3.922 -31.348 1.00 75.94 303 TYR A N 1
ATOM 2451 C CA . TYR A 1 303 ? 21.088 -4.997 -32.000 1.00 75.94 303 TYR A CA 1
ATOM 2452 C C . TYR A 1 303 ? 21.123 -4.820 -33.521 1.00 75.94 303 TYR A C 1
ATOM 2454 O O . TYR A 1 303 ? 22.179 -5.006 -34.127 1.00 75.94 303 TYR A O 1
ATOM 2462 N N . LEU A 1 304 ? 20.020 -4.390 -34.139 1.00 79.25 304 LEU A N 1
ATOM 2463 C CA . LEU A 1 304 ? 19.991 -4.051 -35.562 1.00 79.25 304 LEU A CA 1
ATOM 2464 C C . LEU A 1 304 ? 20.954 -2.904 -35.889 1.00 79.25 304 LEU A C 1
ATOM 2466 O O . LEU A 1 304 ? 21.696 -3.007 -36.863 1.00 79.25 304 LEU A O 1
ATOM 2470 N N . PHE A 1 305 ? 21.014 -1.849 -35.074 1.00 79.44 305 PHE A N 1
ATOM 2471 C CA . PHE A 1 305 ? 21.963 -0.744 -35.242 1.00 79.44 305 PHE A CA 1
ATOM 2472 C C . PHE A 1 305 ? 23.424 -1.208 -35.127 1.00 79.44 305 PHE A C 1
ATOM 2474 O O . PHE A 1 305 ? 24.258 -0.855 -35.966 1.00 79.44 305 PHE A O 1
ATOM 2481 N N . LEU A 1 306 ? 23.742 -2.062 -34.148 1.00 76.94 306 LEU A N 1
ATOM 2482 C CA . LEU A 1 306 ? 25.081 -2.643 -34.011 1.00 76.94 306 LEU A CA 1
ATOM 2483 C C . LEU A 1 306 ? 25.483 -3.446 -35.254 1.00 76.94 306 LEU A C 1
ATOM 2485 O O . LEU A 1 306 ? 26.598 -3.293 -35.756 1.00 76.94 306 LEU A O 1
ATOM 2489 N N . TRP A 1 307 ? 24.572 -4.273 -35.768 1.00 75.50 307 TRP A N 1
ATOM 2490 C CA . TRP A 1 307 ? 24.825 -5.129 -36.927 1.00 75.50 307 TRP A CA 1
ATOM 2491 C C . TRP A 1 307 ? 24.890 -4.370 -38.253 1.00 75.50 307 TRP A C 1
ATOM 2493 O O . TRP A 1 307 ? 25.690 -4.728 -39.115 1.00 75.50 307 TRP A O 1
ATOM 2503 N N . THR A 1 308 ? 24.063 -3.340 -38.432 1.00 77.75 308 THR A N 1
ATOM 2504 C CA . THR A 1 308 ? 23.921 -2.634 -39.718 1.00 77.75 308 THR A CA 1
ATOM 2505 C C . THR A 1 308 ? 24.805 -1.399 -39.836 1.00 77.75 308 THR A C 1
ATOM 2507 O O . THR A 1 308 ? 25.212 -1.055 -40.943 1.00 77.75 308 THR A O 1
ATOM 2510 N N . VAL A 1 309 ? 25.148 -0.750 -38.720 1.00 77.88 309 VAL A N 1
ATOM 2511 C CA . VAL A 1 309 ? 25.917 0.502 -38.724 1.00 77.88 309 VAL A CA 1
ATOM 2512 C C . VAL A 1 309 ? 27.290 0.302 -38.103 1.00 77.88 309 VAL A C 1
ATOM 2514 O O . VAL A 1 309 ? 28.300 0.545 -38.766 1.00 77.88 309 VAL A O 1
ATOM 2517 N N . VAL A 1 310 ? 27.362 -0.169 -36.855 1.00 76.44 310 VAL A N 1
ATOM 2518 C CA . VAL A 1 310 ? 28.633 -0.209 -36.109 1.00 76.44 310 VAL A CA 1
ATOM 2519 C C . VAL A 1 310 ? 29.592 -1.241 -36.699 1.00 76.44 310 VAL A C 1
ATOM 2521 O O . VAL A 1 310 ? 30.713 -0.891 -37.072 1.00 76.44 31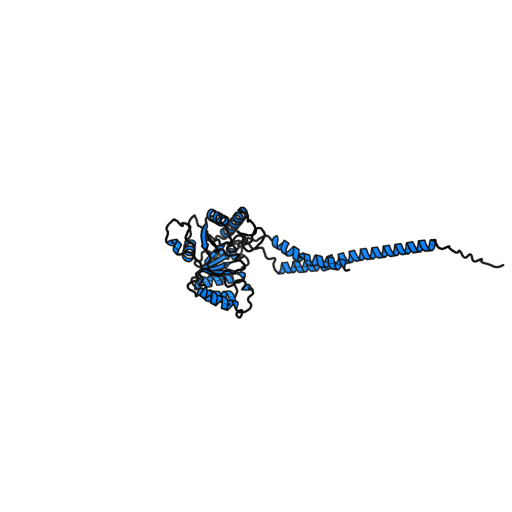0 VAL A O 1
ATOM 2524 N N . LEU A 1 311 ? 29.157 -2.495 -36.850 1.00 77.06 311 LEU A N 1
ATOM 2525 C CA . LEU A 1 311 ? 30.012 -3.572 -37.349 1.00 77.06 311 LEU A CA 1
ATOM 2526 C C . LEU A 1 311 ? 30.550 -3.291 -38.768 1.00 77.06 311 LEU A C 1
ATOM 2528 O O . LEU A 1 311 ? 31.767 -3.419 -38.964 1.00 77.06 311 LEU A O 1
ATOM 2532 N N . PRO A 1 312 ? 29.733 -2.861 -39.754 1.00 81.06 312 PRO A N 1
ATOM 2533 C CA . PRO A 1 312 ? 30.235 -2.544 -41.086 1.00 81.06 312 PRO A CA 1
ATOM 2534 C C . PRO A 1 312 ? 31.176 -1.344 -41.068 1.00 81.06 312 PRO A C 1
ATOM 2536 O O . PRO A 1 312 ? 32.267 -1.437 -41.625 1.00 81.06 312 PRO A O 1
ATOM 2539 N N . THR A 1 313 ? 30.820 -0.253 -40.378 1.00 77.44 313 THR A N 1
ATOM 2540 C CA . THR A 1 313 ? 31.657 0.959 -40.305 1.00 77.44 313 THR A CA 1
ATOM 2541 C C . THR A 1 313 ? 33.031 0.640 -39.738 1.00 77.44 313 THR A C 1
ATOM 2543 O O . THR A 1 313 ? 34.053 0.966 -40.339 1.00 77.44 313 THR A O 1
ATOM 2546 N N . VAL A 1 314 ? 33.076 -0.069 -38.612 1.00 77.19 314 VAL A N 1
ATOM 2547 C CA . VAL A 1 314 ? 34.336 -0.451 -37.976 1.00 77.19 314 VAL A CA 1
ATOM 2548 C C . VAL A 1 314 ? 35.139 -1.398 -38.874 1.00 77.19 314 VAL A C 1
ATOM 2550 O O . VAL A 1 314 ? 36.361 -1.269 -38.976 1.00 77.19 314 VAL A O 1
ATOM 2553 N N . THR A 1 315 ? 34.474 -2.311 -39.584 1.00 78.69 315 THR A N 1
ATOM 2554 C CA . THR A 1 315 ? 35.129 -3.210 -40.544 1.00 78.69 315 THR A CA 1
ATOM 2555 C C . THR A 1 315 ? 35.730 -2.437 -41.719 1.00 78.69 315 THR A C 1
ATOM 2557 O O . THR A 1 315 ? 36.905 -2.639 -42.024 1.00 78.69 315 THR A O 1
ATOM 2560 N N . PHE A 1 316 ? 34.984 -1.514 -42.332 1.00 82.19 316 PHE A N 1
ATOM 2561 C CA . PHE A 1 316 ? 35.455 -0.682 -43.443 1.00 82.19 316 PHE A CA 1
ATOM 2562 C C . PHE A 1 316 ? 36.600 0.241 -43.035 1.00 82.19 316 PHE A C 1
ATOM 2564 O O . PHE A 1 316 ? 37.602 0.304 -43.744 1.00 82.19 316 PHE A O 1
ATOM 2571 N N . VAL A 1 317 ? 36.502 0.901 -41.878 1.00 79.88 317 VAL A N 1
ATOM 2572 C CA . VAL A 1 317 ? 37.573 1.755 -41.342 1.00 79.88 317 VAL A CA 1
ATOM 2573 C C . VAL A 1 317 ? 38.847 0.937 -41.134 1.00 79.88 317 VAL A C 1
ATOM 2575 O O . VAL A 1 317 ? 39.921 1.318 -41.599 1.00 79.88 317 VAL A O 1
ATOM 2578 N N . MET A 1 318 ? 38.738 -0.239 -40.511 1.00 77.06 318 MET A N 1
ATOM 2579 C CA . MET A 1 318 ? 39.880 -1.137 -40.342 1.00 77.06 318 MET A CA 1
ATOM 2580 C C . MET A 1 318 ? 40.450 -1.593 -41.688 1.00 77.06 318 MET A C 1
ATOM 2582 O O . MET A 1 318 ? 41.669 -1.628 -41.856 1.00 77.06 318 MET A O 1
ATOM 2586 N N . TRP A 1 319 ? 39.597 -1.927 -42.656 1.00 80.19 319 TRP A N 1
ATOM 2587 C CA . TRP A 1 319 ? 40.032 -2.371 -43.978 1.00 80.19 319 TRP A CA 1
ATOM 2588 C C . TRP A 1 319 ? 40.742 -1.257 -44.750 1.00 80.19 319 TRP A C 1
ATOM 2590 O O . TRP A 1 319 ? 41.783 -1.508 -45.356 1.00 80.19 319 TRP A O 1
ATOM 2600 N N . PHE A 1 320 ? 40.259 -0.019 -44.636 1.00 81.88 320 PHE A N 1
ATOM 2601 C CA . PHE A 1 320 ? 40.909 1.171 -45.173 1.00 81.88 320 PHE A CA 1
ATOM 2602 C C . PHE A 1 320 ? 42.306 1.368 -44.574 1.00 81.88 320 PHE A C 1
ATOM 2604 O O . PHE A 1 320 ? 43.278 1.488 -45.320 1.00 81.88 320 PHE A O 1
ATOM 2611 N N . PHE A 1 321 ? 42.447 1.322 -43.244 1.00 78.12 321 PHE A N 1
ATOM 2612 C CA . PHE A 1 321 ? 43.754 1.467 -42.593 1.00 78.12 321 PHE A CA 1
ATOM 2613 C C . PHE A 1 321 ? 44.723 0.333 -42.951 1.00 78.12 321 PHE A C 1
ATOM 2615 O O . PHE A 1 321 ? 45.898 0.595 -43.224 1.00 78.12 321 PHE A O 1
ATOM 2622 N N . PHE A 1 322 ? 44.249 -0.916 -43.018 1.00 81.12 322 PHE A N 1
ATOM 2623 C CA . PHE A 1 322 ? 45.066 -2.046 -43.465 1.00 81.12 322 PHE A CA 1
ATOM 2624 C C . PHE A 1 322 ? 45.488 -1.895 -44.931 1.00 81.12 322 PHE A C 1
ATOM 2626 O O . PHE A 1 322 ? 46.673 -2.030 -45.243 1.00 81.12 322 PHE A O 1
ATOM 2633 N N . GLY A 1 323 ? 44.554 -1.573 -45.827 1.00 80.56 323 GLY A N 1
ATOM 2634 C CA . GLY A 1 323 ? 44.835 -1.335 -47.242 1.00 80.56 323 GLY A CA 1
ATOM 2635 C C . GLY A 1 323 ? 45.853 -0.212 -47.433 1.00 80.56 323 GLY A C 1
ATOM 2636 O O . GLY A 1 323 ? 46.858 -0.391 -48.123 1.00 80.56 323 GLY A O 1
ATOM 2637 N N . TRP A 1 324 ? 45.662 0.908 -46.738 1.00 79.06 324 TRP A N 1
ATOM 2638 C CA . TRP A 1 324 ? 46.585 2.038 -46.753 1.00 79.06 324 TRP A CA 1
ATOM 2639 C C . TRP A 1 324 ? 47.986 1.662 -46.255 1.00 79.06 324 TRP A C 1
ATOM 2641 O O . TRP A 1 324 ? 48.982 1.992 -46.907 1.00 79.06 324 TRP A O 1
ATOM 2651 N N . TYR A 1 325 ? 48.083 0.907 -45.156 1.00 80.38 325 TYR A N 1
ATOM 2652 C CA . TYR A 1 325 ? 49.352 0.393 -44.640 1.00 80.38 325 TYR A CA 1
ATOM 2653 C C . TYR A 1 325 ? 50.070 -0.501 -45.665 1.00 80.38 325 TYR A C 1
ATOM 2655 O O . TYR A 1 325 ? 51.263 -0.314 -45.929 1.00 80.38 325 TYR A O 1
ATOM 2663 N N . PHE A 1 326 ? 49.358 -1.441 -46.295 1.00 78.75 326 PHE A N 1
ATOM 2664 C CA . PHE A 1 326 ? 49.940 -2.334 -47.301 1.00 78.75 326 PHE A CA 1
ATOM 2665 C C . PHE A 1 326 ? 50.385 -1.591 -48.565 1.00 78.75 326 PHE A C 1
ATOM 2667 O O . PHE A 1 326 ? 51.468 -1.880 -49.085 1.00 78.75 326 PHE A O 1
ATOM 2674 N N . ILE A 1 327 ? 49.606 -0.612 -49.033 1.00 79.00 327 ILE A N 1
ATOM 2675 C CA . ILE A 1 327 ? 49.967 0.241 -50.173 1.00 79.00 327 ILE A CA 1
ATOM 2676 C C . ILE A 1 327 ? 51.234 1.044 -49.852 1.00 79.00 327 ILE A C 1
ATOM 2678 O O . ILE A 1 327 ? 52.189 1.011 -50.633 1.00 79.00 327 ILE A O 1
ATOM 2682 N N . ARG A 1 328 ? 51.306 1.696 -48.681 1.00 74.75 328 ARG A N 1
ATOM 2683 C CA . ARG A 1 328 ? 52.512 2.420 -48.238 1.00 74.75 328 ARG A CA 1
ATOM 2684 C C . ARG A 1 328 ? 53.729 1.504 -48.148 1.00 74.75 328 ARG A C 1
ATOM 2686 O O . ARG A 1 328 ? 54.800 1.868 -48.630 1.00 74.75 328 ARG A O 1
ATOM 2693 N N . ARG A 1 329 ? 53.575 0.300 -47.591 1.00 74.94 329 ARG A N 1
ATOM 2694 C CA . ARG A 1 329 ? 54.673 -0.669 -47.454 1.00 74.94 329 ARG A CA 1
ATOM 2695 C C . ARG A 1 329 ? 55.166 -1.184 -48.809 1.00 74.94 329 ARG A C 1
ATOM 2697 O O . ARG A 1 329 ? 56.376 -1.316 -48.992 1.00 74.94 329 ARG A O 1
ATOM 2704 N N . LYS A 1 330 ? 54.265 -1.444 -49.768 1.00 72.25 330 LYS A N 1
ATOM 2705 C CA . LYS A 1 330 ? 54.637 -1.795 -51.151 1.00 72.25 330 LYS A CA 1
ATOM 2706 C C . LYS A 1 330 ? 55.377 -0.646 -51.839 1.00 72.25 330 LYS A C 1
ATOM 2708 O O . LYS A 1 330 ? 56.426 -0.898 -52.422 1.00 72.25 330 LYS A O 1
ATOM 2713 N N . LYS A 1 331 ? 54.892 0.595 -51.705 1.00 69.81 331 LYS A N 1
ATOM 2714 C CA . LYS A 1 331 ? 55.533 1.791 -52.278 1.00 69.81 331 LYS A CA 1
ATOM 2715 C C . LYS A 1 331 ? 56.930 2.040 -51.692 1.00 69.81 331 LYS A C 1
ATOM 2717 O O . LYS A 1 331 ? 57.862 2.327 -52.431 1.00 69.81 331 LYS A O 1
ATOM 2722 N N . LEU A 1 332 ? 57.117 1.852 -50.383 1.00 67.25 332 LEU A N 1
ATOM 2723 C CA . LEU A 1 332 ? 58.445 1.931 -49.758 1.00 67.25 332 LEU A CA 1
ATOM 2724 C C . LEU A 1 332 ? 59.396 0.830 -50.249 1.00 67.25 332 LEU A C 1
ATOM 2726 O O . LEU A 1 332 ? 60.571 1.097 -50.485 1.00 67.25 332 LEU A O 1
ATOM 2730 N N . LYS A 1 333 ? 58.907 -0.408 -50.408 1.00 66.00 333 LYS A N 1
ATOM 2731 C CA . LYS A 1 333 ? 59.718 -1.511 -50.949 1.00 66.00 333 LYS A CA 1
ATOM 2732 C C . LYS A 1 333 ? 60.108 -1.280 -52.410 1.00 66.00 333 LYS A C 1
ATOM 2734 O O . LYS A 1 333 ? 61.239 -1.586 -52.768 1.00 66.00 333 LYS A O 1
ATOM 2739 N N . SER A 1 334 ? 59.206 -0.752 -53.242 1.00 64.50 334 SER A N 1
ATOM 2740 C CA . SER A 1 334 ? 59.526 -0.442 -54.640 1.00 64.50 334 SER A CA 1
ATOM 2741 C C . SER A 1 334 ? 60.548 0.686 -54.746 1.00 64.50 334 SER A C 1
ATOM 2743 O O . SER A 1 334 ? 61.477 0.565 -55.531 1.00 64.50 334 SER A O 1
ATOM 2745 N N . LEU A 1 335 ? 60.429 1.732 -53.919 1.00 62.84 335 LEU A N 1
ATOM 2746 C CA . LEU A 1 335 ? 61.397 2.834 -53.879 1.00 62.84 335 LEU A CA 1
ATOM 2747 C C . LEU A 1 335 ? 62.793 2.357 -53.456 1.00 62.84 335 LEU A C 1
ATOM 2749 O O . LEU A 1 335 ? 63.758 2.650 -54.150 1.00 62.84 335 LEU A O 1
ATOM 2753 N N . LYS A 1 336 ? 62.899 1.525 -52.407 1.00 62.25 336 LYS A N 1
ATOM 2754 C CA . LYS A 1 336 ? 64.183 0.909 -52.022 1.00 62.25 336 LYS A CA 1
ATOM 2755 C C . LYS A 1 336 ? 64.787 0.049 -53.135 1.00 62.25 336 LYS A C 1
ATOM 2757 O O . LYS A 1 336 ? 65.994 0.057 -53.316 1.00 62.25 336 LYS A O 1
ATOM 2762 N N . LYS A 1 337 ? 63.957 -0.680 -53.888 1.00 61.06 337 LYS A N 1
ATOM 2763 C CA . LYS A 1 337 ? 64.413 -1.521 -55.006 1.00 61.06 337 LYS A CA 1
ATOM 2764 C C . LYS A 1 337 ? 64.936 -0.692 -56.188 1.00 61.06 337 LYS A C 1
ATOM 2766 O O . LYS A 1 337 ? 65.860 -1.137 -56.858 1.00 61.06 337 LYS A O 1
ATOM 2771 N N . VAL A 1 338 ? 64.360 0.487 -56.439 1.00 60.06 338 VAL A N 1
ATOM 2772 C CA . VAL A 1 338 ? 64.852 1.443 -57.451 1.00 60.06 338 VAL A CA 1
ATOM 2773 C C . VAL A 1 338 ? 66.193 2.036 -57.018 1.00 60.06 338 VAL A C 1
ATOM 2775 O O . VAL A 1 338 ? 67.145 1.996 -57.786 1.00 60.06 338 VAL A O 1
ATOM 2778 N N . GLU A 1 339 ? 66.305 2.467 -55.763 1.00 59.41 339 GLU A N 1
ATOM 2779 C CA . GLU A 1 339 ? 67.548 3.013 -55.198 1.00 59.41 339 GLU A CA 1
ATOM 2780 C C . GLU A 1 339 ? 68.695 1.974 -55.188 1.00 59.41 339 GLU A C 1
ATOM 2782 O O . GLU A 1 339 ? 69.862 2.295 -55.400 1.00 59.41 339 GLU A O 1
ATOM 2787 N N . GLU A 1 340 ? 68.368 0.694 -54.991 1.00 59.56 340 GLU A N 1
ATOM 2788 C CA . GLU A 1 340 ? 69.319 -0.424 -55.043 1.00 59.56 340 GLU A CA 1
ATOM 2789 C C . GLU A 1 340 ? 69.726 -0.804 -56.485 1.00 59.56 340 GLU A C 1
ATOM 2791 O O . GLU A 1 340 ? 70.838 -1.288 -56.703 1.00 59.56 340 GLU A O 1
ATOM 2796 N N . LEU A 1 341 ? 68.856 -0.563 -57.476 1.00 57.66 341 LEU A N 1
ATOM 2797 C CA . LEU A 1 341 ? 69.156 -0.714 -58.907 1.00 57.66 341 LEU A CA 1
ATOM 2798 C C . LEU A 1 341 ? 70.036 0.429 -59.431 1.00 57.66 341 LEU A C 1
ATOM 2800 O O . LEU A 1 341 ? 70.954 0.162 -60.200 1.00 57.66 341 LEU A O 1
ATOM 2804 N N . GLU A 1 342 ? 69.813 1.666 -58.977 1.00 57.97 342 GLU A N 1
ATOM 2805 C CA . GLU A 1 342 ? 70.652 2.829 -59.317 1.00 57.97 342 GLU A CA 1
ATOM 2806 C C . GLU A 1 342 ? 72.082 2.723 -58.761 1.00 57.97 342 GLU A C 1
ATOM 2808 O O . GLU A 1 342 ? 73.012 3.285 -59.332 1.00 57.97 342 GLU A O 1
ATOM 2813 N N . ARG A 1 343 ? 72.291 1.965 -57.674 1.00 58.09 343 ARG A N 1
ATOM 2814 C CA . ARG A 1 343 ? 73.624 1.722 -57.089 1.00 58.09 343 ARG A CA 1
ATOM 2815 C C . ARG A 1 343 ? 74.433 0.617 -57.771 1.00 58.09 343 ARG A C 1
ATOM 2817 O O . ARG A 1 343 ? 75.603 0.440 -57.431 1.00 58.09 343 ARG A O 1
ATOM 2824 N N . LYS A 1 344 ? 73.850 -0.154 -58.694 1.00 54.97 344 LYS A N 1
ATOM 2825 C CA . LYS A 1 344 ? 74.596 -1.163 -59.462 1.00 54.97 344 LYS A CA 1
ATOM 2826 C C . LYS A 1 344 ? 75.150 -0.525 -60.738 1.00 54.97 344 LYS A C 1
ATOM 2828 O O . LYS A 1 344 ? 74.424 0.223 -61.386 1.00 54.97 344 LYS A O 1
ATOM 2833 N N . PRO A 1 345 ? 76.405 -0.811 -61.131 1.00 55.34 345 PRO A N 1
ATOM 2834 C CA . PRO A 1 345 ? 76.953 -0.260 -62.361 1.00 55.34 345 PRO A CA 1
ATOM 2835 C C . PRO A 1 345 ? 76.119 -0.759 -63.545 1.00 55.34 345 PRO A C 1
ATOM 2837 O O . PRO A 1 345 ? 76.013 -1.964 -63.784 1.00 55.34 345 PRO A O 1
ATOM 2840 N N . LEU A 1 346 ? 75.494 0.171 -64.265 1.00 61.00 346 LEU A N 1
ATOM 2841 C CA . LEU A 1 346 ? 74.791 -0.115 -65.508 1.00 61.00 346 LEU A CA 1
ATOM 2842 C C . LEU A 1 346 ? 75.834 -0.479 -66.568 1.00 61.00 346 LEU A C 1
ATOM 2844 O O . LEU A 1 346 ? 76.545 0.383 -67.081 1.00 61.00 346 LEU A O 1
ATOM 2848 N N . VAL A 1 347 ? 75.946 -1.769 -66.878 1.00 59.09 347 VAL A N 1
ATOM 2849 C CA . VAL A 1 347 ? 76.760 -2.243 -67.999 1.00 59.09 347 VAL A CA 1
ATOM 2850 C C . VAL A 1 347 ? 75.963 -2.011 -69.278 1.00 59.09 347 VAL A C 1
ATOM 2852 O O . VAL A 1 347 ? 74.960 -2.681 -69.522 1.00 59.09 347 VAL A O 1
ATOM 2855 N N . SER A 1 348 ? 76.399 -1.047 -70.086 1.00 55.66 348 SER A N 1
ATOM 2856 C CA . SER A 1 348 ? 75.880 -0.851 -71.439 1.00 55.66 348 SER A CA 1
ATOM 2857 C C . SER A 1 348 ? 76.613 -1.802 -72.382 1.00 55.66 348 SER A C 1
ATOM 2859 O O . SER A 1 348 ? 77.826 -1.691 -72.560 1.00 55.66 348 SER A O 1
ATOM 2861 N N . ILE A 1 349 ? 75.894 -2.766 -72.955 1.00 58.59 349 ILE A N 1
ATOM 2862 C CA . ILE A 1 349 ? 76.431 -3.643 -73.998 1.00 58.59 349 ILE A CA 1
ATOM 2863 C C . ILE A 1 349 ? 76.180 -2.945 -75.334 1.00 58.59 349 ILE A C 1
ATOM 2865 O O . ILE A 1 349 ? 75.054 -2.915 -75.825 1.00 58.59 349 ILE A O 1
ATOM 2869 N N . ILE A 1 350 ? 77.234 -2.374 -75.914 1.00 57.09 350 ILE A N 1
ATOM 2870 C CA . ILE A 1 350 ? 77.216 -1.874 -77.290 1.00 57.09 350 ILE A CA 1
ATOM 2871 C C . ILE A 1 350 ? 77.558 -3.058 -78.196 1.00 57.09 350 ILE A C 1
ATOM 2873 O O . ILE A 1 350 ? 78.685 -3.547 -78.185 1.00 57.09 350 ILE A O 1
ATOM 2877 N N . LEU A 1 351 ? 76.573 -3.538 -78.953 1.00 46.41 351 LEU A N 1
ATOM 2878 C CA . LEU A 1 351 ? 76.775 -4.533 -80.004 1.00 46.41 351 LEU A CA 1
ATOM 2879 C C . LEU A 1 351 ? 77.112 -3.801 -81.311 1.00 46.41 351 LEU A C 1
ATOM 2881 O O . LEU A 1 351 ? 76.260 -3.058 -81.803 1.00 46.41 351 LEU A O 1
ATOM 2885 N N . PRO A 1 352 ? 78.313 -3.979 -81.887 1.00 53.56 352 PRO A N 1
ATOM 2886 C CA . PRO A 1 352 ? 78.595 -3.455 -83.212 1.00 53.56 352 PRO A CA 1
ATOM 2887 C C . PRO A 1 352 ? 77.777 -4.241 -84.241 1.00 53.56 352 PRO A C 1
ATOM 2889 O O . PRO A 1 352 ? 77.828 -5.470 -84.297 1.00 53.56 352 PRO A O 1
ATOM 2892 N N . ALA A 1 353 ? 77.001 -3.522 -85.045 1.00 54.06 353 ALA A N 1
ATOM 2893 C CA . ALA A 1 353 ? 76.402 -4.072 -86.245 1.00 54.06 353 ALA A CA 1
ATOM 28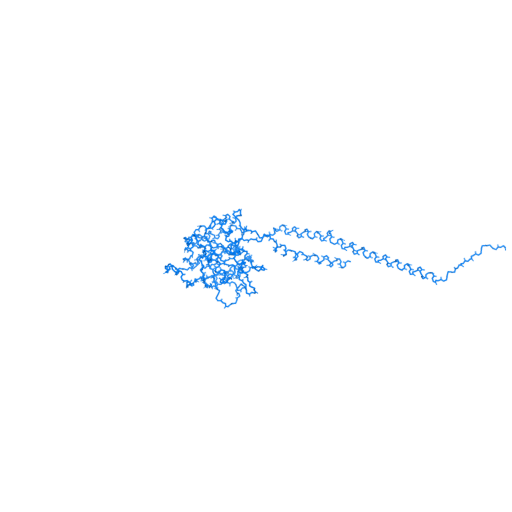94 C C . ALA A 1 353 ? 77.400 -3.897 -87.398 1.00 54.06 353 ALA A C 1
ATOM 2896 O O . ALA A 1 353 ? 77.792 -2.770 -87.689 1.00 54.06 353 ALA A O 1
ATOM 2897 N N . TYR A 1 354 ? 77.718 -5.018 -88.049 1.00 47.22 354 TYR A N 1
ATOM 2898 C CA . TYR A 1 354 ? 78.464 -5.182 -89.304 1.00 47.22 354 TYR A CA 1
ATOM 2899 C C . TYR A 1 354 ? 79.995 -5.318 -89.221 1.00 47.22 354 TYR A C 1
ATOM 2901 O O . TYR A 1 354 ? 80.721 -4.399 -88.857 1.00 47.22 354 TYR A O 1
ATOM 2909 N N . ASN A 1 355 ? 80.445 -6.514 -89.627 1.00 53.75 355 ASN A N 1
ATOM 2910 C CA . ASN A 1 355 ? 81.734 -6.755 -90.270 1.00 53.75 355 ASN A CA 1
ATOM 2911 C C . ASN A 1 355 ? 81.597 -6.327 -91.741 1.00 53.75 355 ASN A C 1
ATOM 2913 O O . ASN A 1 355 ? 80.648 -6.774 -92.392 1.00 53.75 355 ASN A O 1
ATOM 2917 N N . GLU A 1 356 ? 82.532 -5.526 -92.250 1.00 41.66 356 GLU A N 1
ATOM 2918 C CA . GLU A 1 356 ? 82.866 -5.514 -93.683 1.00 41.66 356 GLU A CA 1
ATOM 2919 C C . GLU A 1 356 ? 83.994 -6.510 -93.956 1.00 41.66 356 GLU A C 1
ATOM 2921 O O . GLU A 1 356 ? 84.946 -6.559 -93.138 1.00 41.66 356 GLU A O 1
#

Radius of gyration: 34.55 Å; chains: 1; bounding box: 100×48×122 Å

Sequence (356 aa):
MLIGLVITIGFSFLPRIIDPWVNANLVKEELSIDMPLGRYLSNVWDEPNVIVALHGYSHTTPNGDDNAEFYSESEEIPTSYIEDHVERAMTVFNSLGIKEYLFEPPGFAWDERLVKILKEKGFTVLEGEVHGRIPTEVAYSVRPMRFILAIRKLNGFLGSKGEEILNVLSPKAQTVGETVEKSLMIKIVDAEYTWNWRYMTDFEVPRYEEALRNLKSDNPTRIILHYPDLNEFTKRFLEEAVKMPSVKIIRCDDIKSDSDLSKIDWLIDLGKRNNVFVELVVVPTVVPSIAPWARTLIHVSWYLFLWTVVLPTVTFVMWFFFGWYFIRRKKLKSLKKVEELERKPLVSIILPAYNE

Foldseek 3Di:
DVVLVVVLVVLLCVCVVVVVVVLVPFPWDFFACVFPVLVVCLVCCPPQQEAEEEAWAACADPVGDNAFNADDPVDDGDLVSLLVRVVNSVVSCVNSVNQKHKYWYGLLDHDPSNVVSLVVQAWDKDKAFEAEADDCVSVPDDDRRITIITIHAHPNHHDPSSVVVCCLQQVVQVPDPPDSPDPRHGDFHEHELQVPLLPDDDPPPVSLVVSVVRLVVSLGQEYEDELSSLDPSVLVSVLVNLVRPSHAEYEYAAAESPRDVVSVVSQVVSCVVSVHHYYDHYNRIDSPDCPPVNVVVVSVVSVVCSVPPSSVVSVVVVVVVVVVVVVVVVVVVVVVVVVVVVPDDDDDDDDDPDDD